Protein AF-A0A355GKX9-F1 (afdb_monomer_lite)

pLDDT: mean 82.56, std 15.31, range [35.06, 95.94]

Foldseek 3Di:
DDDPVCVVLVVLQVDQADDPQDDDDDDPDPDQPPDPRPDPDPVVVVVVVQVDFPQAGDGDVSNVVVVVVVLCCCLPVVLCCCCCPVVVHVVCNVPVNVVSVVVSVVVVVVVCCRRLDQDKDKGKDKDWDADQPQLKIKIKMKMKIWHQAWFFDKFADWDFDQFDDPDTDTDQKAKDFDADCDCDVSHPPDDPPDPPPDQDKDQDVNNRIIGRHTAHRRGMTMMMMMDMDRHHDQKDDPWDADPVQDIDDDIDGRGPDDDDQDWDDTDPDIDGDPDDDD

Radius of gyration: 27.0 Å; chains: 1; bounding box: 68×39×78 Å

Structure (mmCIF, N/CA/C/O backbone):
data_AF-A0A355GKX9-F1
#
_entry.id   AF-A0A355GKX9-F1
#
loop_
_atom_site.group_PDB
_atom_site.id
_atom_site.type_symb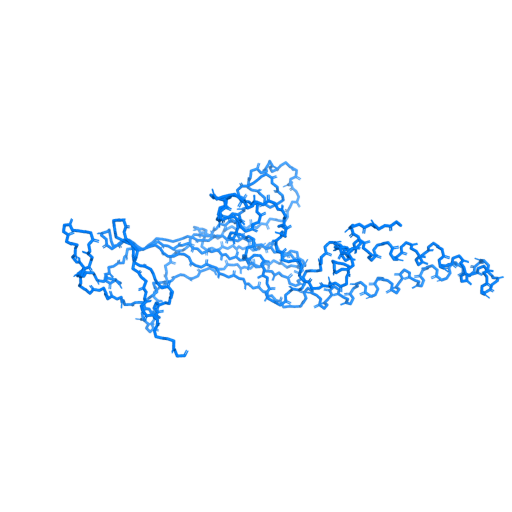ol
_atom_site.label_atom_id
_atom_site.label_alt_id
_atom_site.label_comp_id
_atom_site.label_asym_id
_atom_site.label_entity_id
_atom_site.label_seq_id
_atom_site.pdbx_PDB_ins_code
_atom_site.Cartn_x
_atom_site.Cartn_y
_atom_site.Cartn_z
_atom_site.occupancy
_atom_site.B_iso_or_equiv
_atom_site.auth_seq_id
_atom_site.auth_comp_id
_atom_site.auth_asym_id
_atom_site.auth_atom_id
_atom_site.pdbx_PDB_model_num
ATOM 1 N N . THR A 1 1 ? -10.874 -11.485 -42.774 1.00 49.09 1 THR A N 1
ATOM 2 C CA . THR A 1 1 ? -10.288 -12.097 -41.562 1.00 49.09 1 THR A CA 1
ATOM 3 C C . THR A 1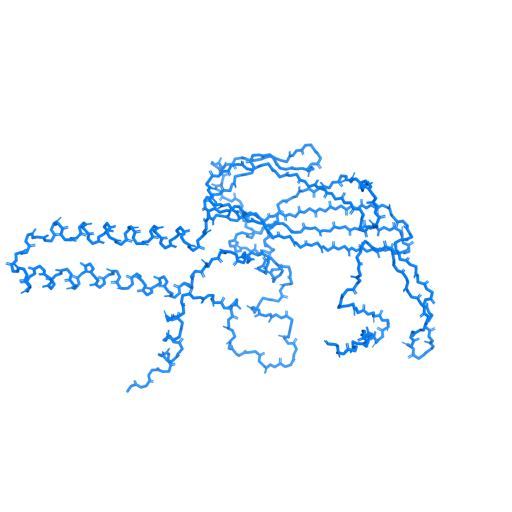 1 ? -10.579 -11.197 -40.373 1.00 49.09 1 THR A C 1
ATOM 5 O O . THR A 1 1 ? -9.811 -10.293 -40.083 1.00 49.09 1 THR A O 1
ATOM 8 N N . ASN A 1 2 ? -11.740 -11.380 -39.733 1.00 53.69 2 ASN A N 1
ATOM 9 C CA . ASN A 1 2 ? -12.121 -10.624 -38.535 1.00 53.69 2 ASN A CA 1
ATOM 10 C C . ASN A 1 2 ? -11.519 -11.327 -37.320 1.00 53.69 2 ASN A C 1
ATOM 12 O O . ASN A 1 2 ? -12.041 -12.339 -36.862 1.00 53.69 2 ASN A O 1
ATOM 16 N N . TRP A 1 3 ? -10.373 -10.842 -36.851 1.00 70.00 3 TRP A N 1
ATOM 17 C CA . TRP A 1 3 ? -9.780 -11.358 -35.627 1.00 70.00 3 TRP A CA 1
ATOM 18 C C . TRP A 1 3 ? -10.444 -10.664 -34.438 1.00 70.00 3 TRP A C 1
ATOM 20 O O . TRP A 1 3 ? -10.133 -9.515 -34.134 1.00 70.00 3 TRP A O 1
ATOM 30 N N . GLU A 1 4 ? -11.361 -11.358 -33.762 1.00 69.62 4 GLU A N 1
ATOM 31 C CA . GLU A 1 4 ? -12.059 -10.861 -32.563 1.00 69.62 4 GLU A CA 1
ATOM 32 C C . GLU A 1 4 ? -11.096 -10.471 -31.424 1.00 69.62 4 GLU A C 1
ATOM 34 O O . GLU A 1 4 ? -11.435 -9.674 -30.552 1.00 69.62 4 GLU A O 1
ATOM 39 N N . GLY A 1 5 ? -9.854 -10.968 -31.449 1.00 62.81 5 GLY A N 1
ATOM 40 C CA . GLY A 1 5 ? -8.799 -10.542 -30.531 1.00 62.81 5 GLY A CA 1
ATOM 41 C C . GLY A 1 5 ? -8.331 -9.097 -30.747 1.00 62.81 5 GLY A C 1
ATOM 42 O O . GLY A 1 5 ? -7.902 -8.452 -29.789 1.00 62.81 5 GLY A O 1
ATOM 43 N N . LEU A 1 6 ? -8.449 -8.551 -31.965 1.00 66.50 6 LEU A N 1
ATOM 44 C CA . LEU A 1 6 ? -7.909 -7.233 -32.323 1.00 66.50 6 LEU A CA 1
ATOM 45 C C . LEU A 1 6 ? -8.653 -6.095 -31.611 1.00 66.50 6 LEU A C 1
ATOM 47 O O . LEU A 1 6 ? -8.030 -5.127 -31.175 1.00 66.50 6 LEU A O 1
ATOM 51 N N . THR A 1 7 ? -9.972 -6.233 -31.445 1.00 68.62 7 THR A N 1
ATOM 52 C CA . THR A 1 7 ? -10.827 -5.242 -30.768 1.00 68.62 7 THR A CA 1
ATOM 53 C C . THR A 1 7 ? -10.525 -5.144 -29.275 1.00 68.62 7 THR A C 1
ATOM 55 O O . THR A 1 7 ? -10.661 -4.072 -28.696 1.00 68.62 7 THR A O 1
ATOM 58 N N . ASN A 1 8 ? -10.048 -6.229 -28.659 1.00 64.81 8 ASN A N 1
ATOM 59 C CA . ASN A 1 8 ? -9.618 -6.249 -27.261 1.00 64.81 8 ASN A CA 1
ATOM 60 C C . ASN A 1 8 ? -8.144 -5.866 -27.084 1.00 64.81 8 ASN A C 1
ATOM 62 O O . ASN A 1 8 ? -7.756 -5.355 -26.033 1.00 64.81 8 ASN A O 1
ATOM 66 N N . LEU A 1 9 ? -7.313 -6.125 -28.092 1.00 67.19 9 LEU A N 1
ATOM 67 C CA . LEU A 1 9 ? -5.878 -5.875 -28.056 1.00 67.19 9 LEU A CA 1
ATOM 68 C C . LEU A 1 9 ? -5.548 -4.401 -28.324 1.00 67.19 9 LEU A C 1
ATOM 70 O O . LEU A 1 9 ? -4.728 -3.838 -27.607 1.00 67.19 9 LEU A O 1
ATOM 74 N N . GLY A 1 10 ? -6.233 -3.748 -29.267 1.00 69.62 10 GLY A N 1
ATOM 75 C CA . GLY A 1 10 ? -6.048 -2.323 -29.574 1.00 69.62 10 GLY A CA 1
ATOM 76 C C . GLY A 1 10 ? -6.164 -1.403 -28.348 1.00 69.62 10 GLY A C 1
ATOM 77 O O . GLY A 1 10 ? -5.226 -0.653 -28.085 1.00 69.62 10 GLY A O 1
ATOM 78 N N . PRO A 1 11 ? -7.235 -1.496 -27.536 1.00 67.19 11 PRO A N 1
ATOM 79 C CA . PRO A 1 11 ? -7.372 -0.720 -26.305 1.00 67.19 11 PRO A CA 1
ATOM 80 C C . PRO A 1 11 ? -6.289 -1.053 -25.277 1.00 67.19 11 PRO A C 1
ATOM 82 O O . PRO A 1 11 ? -5.691 -0.141 -24.720 1.00 67.19 11 PRO A O 1
ATOM 85 N N . LYS A 1 12 ? -5.980 -2.344 -25.071 1.00 65.50 12 LYS A N 1
ATOM 86 C CA . LYS A 1 12 ? -4.947 -2.800 -24.119 1.00 65.50 12 LYS A CA 1
ATOM 87 C C . LYS A 1 12 ? -3.540 -2.327 -24.491 1.00 65.50 12 LYS A C 1
ATOM 89 O O . LYS A 1 12 ? -2.724 -2.107 -23.602 1.00 65.50 12 LYS A O 1
ATOM 94 N N . LEU A 1 13 ? -3.263 -2.187 -25.788 1.00 65.25 13 LEU A N 1
ATOM 95 C CA . LEU A 1 13 ? -2.021 -1.619 -26.303 1.00 65.25 13 LEU A CA 1
ATOM 96 C C . LEU A 1 13 ? -2.025 -0.089 -26.291 1.00 65.25 13 LEU A C 1
ATOM 98 O O . LEU A 1 13 ? -0.977 0.505 -26.092 1.00 65.25 13 LEU A O 1
ATOM 102 N N . ALA A 1 14 ? -3.170 0.558 -26.507 1.00 62.69 14 ALA A N 1
ATOM 103 C CA . ALA A 1 14 ? -3.267 2.015 -26.537 1.00 62.69 14 ALA A CA 1
ATOM 104 C C . ALA A 1 14 ? -3.229 2.639 -25.132 1.00 62.69 14 ALA A C 1
ATOM 106 O O . ALA A 1 14 ? -2.761 3.765 -24.957 1.00 62.69 14 ALA A O 1
ATOM 107 N N . THR A 1 15 ? -3.699 1.925 -24.107 1.00 60.94 15 THR A N 1
ATOM 108 C CA . THR A 1 15 ? -3.678 2.418 -22.730 1.00 60.94 15 THR A CA 1
ATOM 109 C C . THR A 1 15 ? -2.339 2.123 -22.054 1.00 60.94 15 THR A C 1
ATOM 111 O O . THR A 1 15 ? -2.097 1.014 -21.583 1.00 60.94 15 THR A O 1
ATOM 114 N N . ARG A 1 16 ? -1.501 3.158 -21.902 1.00 58.84 16 ARG A N 1
ATOM 115 C CA . ARG A 1 16 ? -0.395 3.165 -20.917 1.00 58.84 16 ARG A CA 1
ATOM 116 C C . ARG A 1 16 ? -0.925 3.063 -19.475 1.00 58.84 16 ARG A C 1
ATOM 118 O O . ARG A 1 16 ? -0.222 2.587 -18.588 1.00 58.84 16 ARG A O 1
ATOM 125 N N . ALA A 1 17 ? -2.163 3.510 -19.248 1.00 52.03 17 ALA A N 1
ATOM 126 C CA . ALA A 1 17 ? -2.808 3.568 -17.941 1.00 52.03 17 ALA A CA 1
ATOM 127 C C . ALA A 1 17 ? -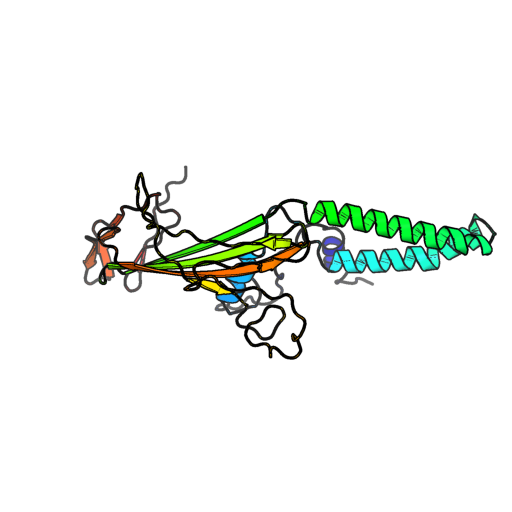3.373 2.212 -17.477 1.00 52.03 17 ALA A C 1
ATOM 129 O O . ALA A 1 17 ? -3.863 1.425 -18.283 1.00 52.03 17 ALA A O 1
ATOM 130 N N . ARG A 1 18 ? -3.282 2.004 -16.151 1.00 50.00 18 ARG A N 1
ATOM 131 C CA . ARG A 1 18 ? -3.715 0.863 -15.318 1.00 50.00 18 ARG A CA 1
ATOM 132 C C . ARG A 1 18 ? -4.526 -0.216 -16.039 1.00 50.00 18 ARG A C 1
ATOM 134 O O . ARG A 1 18 ? -5.665 0.011 -16.438 1.00 50.00 18 ARG A O 1
ATOM 141 N N . GLN A 1 19 ? -4.025 -1.451 -15.987 1.00 47.06 19 GLN A N 1
ATOM 142 C CA . GLN A 1 19 ? -4.955 -2.571 -15.897 1.00 47.06 19 GLN A CA 1
ATOM 143 C C . GLN A 1 19 ? -5.773 -2.394 -14.610 1.00 47.06 19 GLN A C 1
ATOM 145 O O . GLN A 1 19 ? -5.169 -2.311 -13.536 1.00 47.06 19 GLN A O 1
ATOM 150 N N . PRO A 1 20 ? -7.115 -2.347 -14.672 1.00 40.53 20 PRO A N 1
ATOM 151 C CA . PRO A 1 20 ? -7.887 -2.751 -13.513 1.00 40.53 20 PRO A CA 1
ATOM 152 C C . PRO A 1 20 ? -7.422 -4.163 -13.158 1.00 40.53 20 PRO A C 1
ATOM 154 O O . PRO A 1 20 ? -7.227 -4.995 -14.050 1.00 40.53 20 PRO A O 1
ATOM 157 N N . SER A 1 21 ? -7.150 -4.391 -11.876 1.00 41.91 21 SER A N 1
ATOM 158 C CA . SER A 1 21 ? -6.806 -5.693 -11.314 1.00 41.91 21 SER A CA 1
ATOM 159 C C . SER A 1 21 ? -7.725 -6.751 -11.932 1.00 41.91 21 SER A C 1
ATOM 161 O O . SER A 1 21 ? -8.918 -6.727 -11.670 1.00 41.91 21 SER A O 1
ATOM 163 N N . ALA A 1 22 ? -7.179 -7.588 -12.819 1.00 35.06 22 ALA A N 1
ATOM 164 C CA . ALA A 1 22 ? -7.852 -8.683 -13.524 1.00 35.06 22 ALA A CA 1
ATOM 165 C C . ALA A 1 22 ? -9.307 -8.411 -13.995 1.00 35.06 22 ALA A C 1
ATOM 167 O O . ALA A 1 22 ? -10.266 -8.730 -13.301 1.00 35.06 22 ALA A O 1
ATOM 168 N N . SER A 1 23 ? -9.511 -7.935 -15.231 1.00 38.84 23 SER A N 1
ATOM 169 C CA . SER A 1 23 ? -10.803 -8.142 -15.909 1.00 38.84 23 SER A CA 1
ATOM 170 C C . SER A 1 23 ? -10.940 -9.634 -16.257 1.00 38.84 23 SER A C 1
ATOM 172 O O . SER A 1 23 ? -10.081 -10.204 -16.921 1.00 38.84 23 SER A O 1
ATOM 174 N N . SER A 1 24 ? -11.890 -10.363 -15.669 1.00 47.62 24 SER A N 1
ATOM 175 C CA . SER A 1 24 ? -13.329 -10.301 -15.952 1.00 47.62 24 SER A CA 1
ATOM 176 C C . SER A 1 24 ? -13.631 -10.734 -17.383 1.00 47.62 24 SER A C 1
ATOM 178 O O . SER A 1 24 ? -13.688 -9.921 -18.298 1.00 47.62 24 SER A O 1
ATOM 180 N N . GLN A 1 25 ? -13.838 -12.035 -17.551 1.00 39.41 25 GLN A N 1
ATOM 181 C CA . GLN A 1 25 ? -14.813 -12.584 -18.479 1.00 39.41 25 GLN A CA 1
ATOM 182 C C . GLN A 1 25 ? -15.279 -13.914 -17.871 1.00 39.41 25 GLN A C 1
ATOM 184 O O . GLN A 1 25 ? -14.460 -14.759 -17.528 1.00 39.41 25 GLN A O 1
ATOM 189 N N . GLN A 1 26 ? -16.600 -14.069 -17.712 1.00 36.50 26 GLN A N 1
ATOM 190 C CA . GLN A 1 26 ? -17.283 -15.333 -17.391 1.00 36.50 26 GLN A CA 1
ATOM 191 C C . GLN A 1 26 ? -17.347 -15.782 -15.910 1.00 36.50 26 GLN A C 1
ATOM 193 O O . GLN A 1 26 ? -16.956 -16.887 -15.570 1.00 36.50 26 GLN A O 1
ATOM 198 N N . ASN A 1 27 ? -17.927 -14.985 -15.004 1.00 37.44 27 ASN A N 1
ATOM 199 C CA . ASN A 1 27 ? -18.453 -15.527 -13.732 1.00 37.44 27 ASN A CA 1
ATOM 200 C C . ASN A 1 27 ? -19.758 -14.821 -13.320 1.00 37.44 27 ASN A C 1
ATOM 202 O O . ASN A 1 27 ? -19.871 -14.245 -12.242 1.00 37.44 27 ASN A O 1
ATOM 206 N N . ALA A 1 28 ? -20.757 -14.855 -14.202 1.00 36.53 28 ALA A N 1
ATOM 207 C CA . ALA A 1 28 ? -22.130 -14.486 -13.874 1.00 36.53 28 ALA A CA 1
ATOM 208 C C . ALA A 1 28 ? -22.958 -15.755 -13.614 1.00 36.53 28 ALA A C 1
ATOM 210 O O . ALA A 1 28 ? -23.749 -16.156 -14.457 1.00 36.53 28 ALA A O 1
ATOM 211 N N . VAL A 1 29 ? -22.768 -16.390 -12.452 1.00 41.41 29 VAL A N 1
ATOM 212 C CA . VAL A 1 29 ? -23.769 -17.284 -11.842 1.00 41.41 29 VAL A CA 1
ATOM 213 C C . VAL A 1 29 ? -23.776 -17.012 -10.334 1.00 41.41 29 VAL A C 1
ATOM 215 O O . VAL A 1 29 ? -22.729 -16.902 -9.695 1.00 41.41 29 VAL A O 1
ATOM 218 N N . LEU A 1 30 ? -24.976 -16.779 -9.809 1.00 39.22 30 LEU A N 1
ATOM 219 C CA . LEU A 1 30 ? -25.302 -16.263 -8.479 1.00 39.22 30 LEU A CA 1
ATOM 220 C C . LEU A 1 30 ? -24.595 -17.038 -7.347 1.00 39.22 30 LEU A C 1
ATOM 222 O O . LEU A 1 30 ? -24.879 -18.207 -7.126 1.00 39.22 30 LEU A O 1
ATOM 226 N N . GLY A 1 31 ? -23.674 -16.371 -6.636 1.00 40.03 31 GLY A N 1
ATOM 227 C CA . GLY A 1 31 ? -22.959 -16.912 -5.464 1.00 40.03 31 GLY A CA 1
ATOM 228 C C . GLY A 1 31 ? -21.496 -16.462 -5.335 1.00 40.03 31 GLY A C 1
ATOM 229 O O . GLY A 1 31 ? -20.927 -16.488 -4.251 1.00 40.03 31 GLY A O 1
ATOM 230 N N . LYS A 1 32 ? -20.887 -15.973 -6.422 1.00 40.12 32 LYS A N 1
ATOM 231 C CA . LYS A 1 32 ? -19.439 -15.699 -6.529 1.00 40.12 32 LYS A CA 1
ATOM 232 C C . LYS A 1 32 ? -19.091 -14.197 -6.526 1.00 40.12 32 LYS A C 1
ATOM 234 O O . LYS A 1 32 ? -18.276 -13.747 -7.321 1.00 40.12 32 LYS A O 1
ATOM 239 N N . ARG A 1 33 ? -19.761 -13.390 -5.689 1.00 41.22 33 ARG A N 1
ATOM 240 C CA . ARG A 1 33 ? -19.688 -11.906 -5.722 1.00 41.22 33 ARG A CA 1
ATOM 241 C C . ARG A 1 33 ? -18.701 -11.245 -4.744 1.00 41.22 33 ARG A C 1
ATOM 243 O O . ARG A 1 33 ? -18.641 -10.023 -4.723 1.00 41.22 33 ARG A O 1
ATOM 250 N N . ILE A 1 34 ? -17.915 -12.000 -3.972 1.00 49.12 34 ILE A N 1
ATOM 251 C CA . ILE A 1 34 ? -16.935 -11.415 -3.023 1.00 49.12 34 ILE A CA 1
ATOM 252 C C . ILE A 1 34 ? -15.519 -11.332 -3.629 1.00 49.12 34 ILE A C 1
ATOM 254 O O . ILE A 1 34 ? -14.631 -10.705 -3.066 1.00 49.12 34 ILE A O 1
ATOM 258 N N . SER A 1 35 ? -15.294 -11.924 -4.806 1.00 42.72 35 SER A N 1
ATOM 259 C CA . SER A 1 35 ? -13.990 -11.901 -5.470 1.00 42.72 35 SER A CA 1
ATOM 260 C C . SER A 1 35 ? -14.004 -10.965 -6.673 1.00 42.72 35 SER A C 1
ATOM 262 O O . SER A 1 35 ? -14.604 -11.280 -7.701 1.00 42.72 35 SER A O 1
ATOM 264 N N . GLN A 1 36 ? -13.334 -9.816 -6.560 1.00 44.09 36 GLN A N 1
ATOM 265 C CA . GLN A 1 36 ? -13.147 -8.898 -7.692 1.00 44.09 36 GLN A CA 1
ATOM 266 C C . GLN A 1 36 ? -12.028 -9.354 -8.644 1.00 44.09 36 GLN A C 1
ATOM 268 O O . GLN A 1 36 ? -11.979 -8.902 -9.782 1.00 44.09 36 GLN A O 1
ATOM 273 N N . THR A 1 37 ? -11.151 -10.265 -8.206 1.00 54.38 37 THR A N 1
ATOM 274 C CA . THR A 1 37 ? -9.924 -10.656 -8.927 1.00 54.38 37 THR A CA 1
ATOM 275 C C . THR A 1 37 ? -9.876 -12.131 -9.346 1.00 54.38 37 THR A C 1
ATOM 277 O O . THR A 1 37 ? -8.877 -12.571 -9.909 1.00 54.38 37 THR A O 1
ATOM 280 N N . GLY A 1 38 ? -10.921 -12.919 -9.064 1.00 55.16 38 GLY A N 1
ATOM 281 C CA . GLY A 1 38 ? -10.908 -14.383 -9.208 1.00 55.16 38 GLY A CA 1
ATOM 282 C C . GLY A 1 38 ? -10.235 -15.120 -8.040 1.00 55.16 38 GLY A C 1
ATOM 283 O O . GLY A 1 38 ? -10.266 -16.347 -8.001 1.00 55.16 38 GLY A O 1
ATOM 284 N N . ILE A 1 39 ? -9.680 -14.378 -7.076 1.00 61.03 39 ILE A N 1
ATOM 285 C CA . ILE A 1 39 ? -9.101 -14.876 -5.825 1.00 61.03 39 ILE A CA 1
ATOM 286 C C . ILE A 1 39 ? -10.195 -14.917 -4.754 1.00 61.03 39 ILE A C 1
ATOM 288 O O . ILE A 1 39 ? -10.773 -13.878 -4.430 1.00 61.03 39 ILE A O 1
ATOM 292 N N . SER A 1 40 ? -10.519 -16.097 -4.223 1.00 66.06 40 SER A N 1
ATOM 293 C CA . SER A 1 40 ? -11.537 -16.241 -3.169 1.00 66.06 40 SER A CA 1
ATOM 294 C C . SER A 1 40 ? -11.064 -15.739 -1.806 1.00 66.06 40 SER A C 1
ATOM 296 O O . SER A 1 40 ? -11.899 -15.375 -0.985 1.00 66.06 40 SER A O 1
ATOM 298 N N . GLU A 1 41 ? -9.749 -15.696 -1.584 1.00 76.94 41 GLU A N 1
ATOM 299 C CA . GLU A 1 41 ? -9.153 -15.311 -0.306 1.00 76.94 41 GLU A CA 1
ATOM 300 C C . GLU A 1 41 ? -9.195 -13.791 -0.093 1.00 76.94 41 GLU A C 1
ATOM 302 O O . GLU A 1 41 ? -8.737 -13.009 -0.936 1.00 76.94 41 GLU A O 1
ATOM 307 N N . LEU A 1 42 ? -9.767 -13.357 1.032 1.00 81.81 42 LEU A N 1
ATOM 308 C CA . LEU A 1 42 ? -9.973 -11.937 1.335 1.00 81.81 42 LEU A CA 1
ATOM 309 C C . LEU A 1 42 ? -8.647 -11.238 1.636 1.00 81.81 42 LEU A C 1
ATOM 311 O O . LEU A 1 42 ? -8.430 -10.113 1.186 1.00 81.81 42 LEU A O 1
ATOM 315 N N . GLU A 1 43 ? -7.749 -11.907 2.359 1.00 81.75 43 GLU A N 1
ATOM 316 C CA . GLU A 1 43 ? -6.446 -11.350 2.721 1.00 81.75 43 GLU A CA 1
ATOM 317 C C . GLU A 1 43 ? -5.624 -11.007 1.477 1.00 81.75 43 GLU A C 1
ATOM 319 O O . GLU A 1 43 ? -5.074 -9.911 1.376 1.00 81.75 43 GLU A O 1
ATOM 324 N N . THR A 1 44 ? -5.631 -11.884 0.473 1.00 81.25 44 THR A N 1
ATOM 325 C CA . THR A 1 44 ? -4.959 -11.637 -0.805 1.00 81.25 44 THR A CA 1
ATOM 326 C C . THR A 1 44 ? -5.565 -10.437 -1.542 1.00 81.25 44 THR A C 1
ATOM 328 O O . THR A 1 44 ? -4.833 -9.596 -2.071 1.00 81.25 44 THR A O 1
ATOM 331 N N . GLN A 1 45 ? -6.895 -10.287 -1.542 1.00 82.19 45 GLN A N 1
ATOM 332 C CA . GLN A 1 45 ? -7.555 -9.114 -2.136 1.00 82.19 45 GLN A CA 1
ATOM 333 C C . GLN A 1 45 ? -7.174 -7.810 -1.413 1.00 82.19 45 GLN A C 1
ATOM 335 O O . GLN A 1 45 ? -6.857 -6.808 -2.061 1.00 82.19 45 GLN A O 1
ATOM 340 N N . VAL A 1 46 ? -7.143 -7.835 -0.079 1.00 83.94 46 VAL A N 1
ATOM 341 C CA . VAL A 1 46 ? -6.723 -6.710 0.768 1.00 83.94 46 VAL A CA 1
ATOM 342 C C . VAL A 1 46 ? -5.239 -6.388 0.574 1.00 83.94 46 VAL A C 1
ATOM 344 O O . VAL A 1 46 ? -4.856 -5.222 0.527 1.00 83.94 46 VAL A O 1
ATOM 347 N N . PHE A 1 47 ? -4.381 -7.389 0.412 1.00 83.75 47 PHE A N 1
ATOM 348 C CA . PHE A 1 47 ? -2.962 -7.189 0.137 1.00 83.75 47 PHE A CA 1
ATOM 349 C C . PHE A 1 47 ? -2.742 -6.482 -1.208 1.00 83.75 47 PHE A C 1
ATOM 351 O O . PHE A 1 47 ? -1.970 -5.524 -1.299 1.00 83.75 47 PHE A O 1
ATOM 358 N N . HIS A 1 48 ? -3.452 -6.911 -2.257 1.00 81.06 48 HIS A N 1
ATOM 359 C CA . HIS A 1 48 ? -3.353 -6.300 -3.582 1.00 81.06 48 HIS A CA 1
ATOM 360 C C . HIS A 1 48 ? -3.864 -4.860 -3.617 1.00 81.06 48 HIS A C 1
ATOM 362 O O . HIS A 1 48 ? -3.242 -4.022 -4.272 1.00 81.06 48 HIS A O 1
ATOM 368 N N . SER A 1 49 ? -4.962 -4.554 -2.919 1.00 84.00 49 SER A N 1
ATOM 369 C CA . SER A 1 49 ? -5.493 -3.187 -2.878 1.00 84.00 49 SER A CA 1
ATOM 370 C C . SER A 1 49 ? -4.503 -2.221 -2.224 1.00 84.00 49 SER A C 1
ATOM 372 O O . SER A 1 49 ? -4.310 -1.107 -2.711 1.00 84.00 49 SER A O 1
ATOM 374 N N . GLN A 1 50 ? -3.793 -2.677 -1.193 1.00 84.69 50 GLN A N 1
ATOM 375 C CA . GLN A 1 50 ? -2.780 -1.881 -0.511 1.00 84.69 50 GLN A CA 1
ATOM 376 C C . GLN A 1 50 ? -1.483 -1.721 -1.315 1.00 84.69 50 GLN A C 1
ATOM 378 O O . GLN A 1 50 ? -0.724 -0.793 -1.071 1.00 84.69 50 GLN A O 1
ATOM 383 N N . GLN A 1 51 ? -1.171 -2.602 -2.267 1.00 82.31 51 GLN A N 1
ATOM 384 C CA . GLN A 1 51 ? 0.023 -2.462 -3.123 1.00 82.31 51 GLN A CA 1
ATOM 385 C C . GLN A 1 51 ? -0.142 -1.380 -4.207 1.00 82.31 51 GLN A C 1
ATOM 387 O O . GLN A 1 51 ? 0.768 -1.145 -5.009 1.00 82.31 51 GLN A O 1
ATOM 392 N N . ASN A 1 52 ? -1.301 -0.719 -4.255 1.00 84.81 52 ASN A N 1
ATOM 393 C CA . ASN A 1 52 ? -1.580 0.357 -5.188 1.00 84.81 52 ASN A CA 1
ATOM 394 C C . ASN A 1 52 ? -1.205 1.718 -4.587 1.00 84.81 52 ASN A C 1
ATOM 396 O O . ASN A 1 52 ? -1.885 2.239 -3.707 1.00 84.81 52 ASN A O 1
ATOM 400 N N . PHE A 1 53 ? -0.149 2.328 -5.115 1.00 87.12 53 PHE A N 1
ATOM 401 C CA . PHE A 1 53 ? 0.292 3.659 -4.711 1.00 87.12 53 PHE A CA 1
ATOM 402 C C . PHE A 1 53 ? -0.244 4.692 -5.714 1.00 87.12 53 PHE A C 1
ATOM 404 O O . PHE A 1 53 ? 0.086 4.598 -6.899 1.00 87.12 53 PHE A O 1
ATOM 411 N N . PRO A 1 54 ? -1.047 5.689 -5.293 1.00 80.00 54 PRO A N 1
ATOM 412 C CA . PRO A 1 54 ? -1.675 6.641 -6.215 1.00 80.00 54 PRO A CA 1
ATOM 413 C C . PRO A 1 54 ? -0.697 7.405 -7.119 1.00 80.00 54 PRO A C 1
ATOM 415 O O . PRO A 1 54 ? -1.043 7.706 -8.257 1.00 80.00 54 PRO A O 1
ATOM 418 N N . GLY A 1 55 ? 0.516 7.683 -6.632 1.00 79.12 55 GLY A N 1
ATOM 419 C CA . GLY A 1 55 ? 1.561 8.399 -7.372 1.00 79.12 55 GLY A CA 1
ATOM 420 C C . GLY A 1 55 ? 2.418 7.535 -8.300 1.00 79.12 55 GLY A C 1
ATOM 421 O O . GLY A 1 55 ? 3.283 8.077 -8.978 1.00 79.12 55 GLY A O 1
ATOM 422 N N . ILE A 1 56 ? 2.203 6.215 -8.335 1.00 85.31 56 ILE A N 1
ATOM 423 C CA . ILE A 1 56 ? 3.036 5.276 -9.093 1.00 85.31 56 ILE A CA 1
ATOM 424 C C . ILE A 1 56 ? 2.217 4.691 -10.232 1.00 85.31 56 ILE A C 1
ATOM 426 O O . ILE A 1 56 ? 1.190 4.036 -10.024 1.00 85.31 56 ILE A O 1
ATOM 430 N N . GLN A 1 57 ? 2.701 4.888 -11.450 1.00 83.25 57 GLN A N 1
ATOM 431 C CA . GLN A 1 57 ? 2.088 4.336 -12.644 1.00 83.25 57 GLN A CA 1
ATOM 432 C C . GLN A 1 57 ? 2.790 3.033 -12.995 1.00 83.25 57 GLN A C 1
ATOM 434 O O . GLN A 1 57 ? 3.965 3.006 -13.337 1.00 83.25 57 GLN A O 1
ATOM 439 N N . ARG A 1 58 ? 2.064 1.920 -12.901 1.00 79.31 58 ARG A N 1
ATOM 440 C CA . ARG A 1 58 ? 2.568 0.625 -13.356 1.00 79.31 58 ARG A CA 1
ATOM 441 C C . ARG A 1 58 ? 2.019 0.379 -14.759 1.00 79.31 58 ARG A C 1
ATOM 443 O O . ARG A 1 58 ? 0.806 0.169 -14.874 1.00 79.31 58 ARG A O 1
ATOM 450 N N . PRO A 1 59 ? 2.851 0.446 -15.814 1.00 77.38 59 PRO A N 1
ATOM 451 C CA . PRO A 1 59 ? 2.383 0.156 -17.159 1.00 77.38 59 PRO A CA 1
ATOM 452 C C . PRO A 1 59 ? 1.874 -1.285 -17.227 1.00 77.38 59 PRO A C 1
ATOM 454 O O . PRO A 1 59 ? 2.369 -2.174 -16.528 1.00 77.38 59 PRO A O 1
ATOM 457 N N . SER A 1 60 ? 0.872 -1.526 -18.073 1.00 79.25 60 SER A N 1
ATOM 458 C CA . SER A 1 60 ? 0.405 -2.891 -18.315 1.00 79.25 60 SER A CA 1
ATOM 459 C C . SER A 1 60 ? 1.537 -3.747 -18.892 1.00 79.25 60 SER A C 1
ATOM 461 O O . SER A 1 60 ? 2.341 -3.277 -19.696 1.00 79.25 60 SER A O 1
ATOM 463 N N . HIS A 1 61 ? 1.568 -5.035 -18.551 1.00 80.19 61 HIS A N 1
ATOM 464 C CA . HIS A 1 61 ? 2.513 -5.971 -19.165 1.00 80.19 61 HIS A CA 1
ATOM 465 C C . HIS A 1 61 ? 2.359 -6.039 -20.695 1.00 80.19 61 HIS A C 1
ATOM 467 O O . HIS A 1 61 ? 3.348 -6.230 -21.397 1.00 80.19 61 HIS A O 1
ATOM 473 N N . TRP A 1 62 ? 1.153 -5.811 -21.230 1.00 82.75 62 TRP A N 1
ATOM 474 C CA . TRP A 1 62 ? 0.912 -5.739 -22.676 1.00 82.75 62 TRP A CA 1
ATOM 475 C C . TRP A 1 62 ? 1.647 -4.579 -23.342 1.00 82.75 62 TRP A C 1
ATOM 477 O O . TRP A 1 62 ? 2.213 -4.753 -24.420 1.00 82.75 62 TRP A O 1
ATOM 487 N N . TRP A 1 63 ? 1.691 -3.423 -22.677 1.00 83.56 63 TRP A N 1
ATOM 488 C CA . TRP A 1 63 ? 2.456 -2.269 -23.142 1.00 83.56 63 TRP A CA 1
ATOM 489 C C . TRP A 1 63 ? 3.943 -2.611 -23.262 1.00 83.56 63 TRP A C 1
ATOM 491 O O . TRP A 1 63 ? 4.570 -2.341 -24.283 1.00 83.56 63 TRP A O 1
ATOM 501 N N . VAL A 1 64 ? 4.493 -3.293 -22.252 1.00 86.56 64 VAL A N 1
ATOM 502 C CA . VAL A 1 64 ? 5.891 -3.748 -22.261 1.00 86.56 64 VAL A CA 1
ATOM 503 C C . VAL A 1 64 ? 6.147 -4.735 -23.404 1.00 86.56 64 VAL A C 1
ATOM 505 O O . VAL A 1 64 ? 7.130 -4.586 -24.125 1.00 86.56 64 VAL A O 1
ATOM 508 N N . MET A 1 65 ? 5.255 -5.707 -23.625 1.00 88.56 65 MET A N 1
ATOM 509 C CA . MET A 1 65 ? 5.385 -6.664 -24.734 1.00 88.56 65 MET A CA 1
ATOM 510 C C . MET A 1 65 ? 5.363 -5.979 -26.105 1.00 88.56 65 MET A C 1
ATOM 512 O O . MET A 1 65 ? 6.176 -6.308 -26.969 1.00 88.56 65 MET A O 1
ATOM 516 N N . ALA A 1 66 ? 4.481 -4.997 -26.302 1.00 90.06 66 ALA A N 1
ATOM 517 C CA . ALA A 1 66 ? 4.452 -4.222 -27.538 1.00 90.06 66 ALA A CA 1
ATOM 518 C C . ALA A 1 66 ? 5.732 -3.407 -27.743 1.00 90.06 66 ALA A C 1
ATOM 520 O O . ALA A 1 66 ? 6.256 -3.386 -28.854 1.00 90.06 66 ALA A O 1
ATOM 521 N N . LEU A 1 67 ? 6.279 -2.796 -26.687 1.00 90.12 67 LEU A N 1
ATOM 522 C CA . LEU A 1 67 ? 7.560 -2.091 -26.767 1.00 90.12 67 LEU A CA 1
ATOM 523 C C . LEU A 1 67 ? 8.715 -3.024 -27.144 1.00 90.12 67 LEU A C 1
ATOM 525 O O . LEU A 1 67 ? 9.542 -2.638 -27.965 1.00 90.12 67 LEU A O 1
ATOM 529 N N . ILE A 1 68 ? 8.759 -4.250 -26.611 1.00 91.94 68 ILE A N 1
ATOM 530 C CA . ILE A 1 68 ? 9.761 -5.253 -27.009 1.00 91.94 68 ILE A CA 1
ATOM 531 C C . ILE A 1 68 ? 9.627 -5.583 -28.498 1.00 91.94 68 ILE A C 1
ATOM 533 O O . ILE A 1 68 ? 10.626 -5.619 -29.213 1.00 91.94 68 ILE A O 1
ATOM 537 N N . LEU A 1 69 ? 8.402 -5.783 -28.987 1.00 94.19 69 LEU A N 1
ATOM 538 C CA . LEU A 1 69 ? 8.159 -6.072 -30.399 1.00 94.19 69 LEU A CA 1
ATOM 539 C C . LEU A 1 69 ? 8.577 -4.901 -31.300 1.00 94.19 69 LEU A C 1
ATOM 541 O O . LEU A 1 69 ? 9.265 -5.113 -32.296 1.00 94.19 69 LEU A O 1
ATOM 545 N N . ILE A 1 70 ? 8.227 -3.665 -30.930 1.00 92.81 70 ILE A N 1
ATOM 546 C CA . ILE A 1 70 ? 8.661 -2.450 -31.636 1.00 92.81 70 ILE A CA 1
ATOM 547 C C . ILE A 1 70 ? 10.189 -2.354 -31.636 1.00 92.81 70 ILE A C 1
ATOM 549 O O . ILE A 1 70 ? 10.785 -2.106 -32.679 1.00 92.81 70 ILE A O 1
ATOM 553 N N . TYR A 1 71 ? 10.831 -2.598 -30.495 1.00 92.12 71 TYR A N 1
ATOM 554 C CA . TYR A 1 71 ? 12.285 -2.564 -30.366 1.00 92.12 71 TYR A CA 1
ATOM 555 C C . TYR A 1 71 ? 12.974 -3.580 -31.291 1.00 92.12 71 TYR A C 1
ATOM 557 O O . TYR A 1 71 ? 13.931 -3.228 -31.980 1.00 92.12 71 TYR A O 1
ATOM 565 N N . LEU A 1 72 ? 12.447 -4.806 -31.394 1.00 93.25 72 LEU A N 1
ATOM 566 C CA . LEU A 1 72 ? 12.949 -5.819 -32.331 1.00 93.25 72 LEU A CA 1
ATOM 567 C C . LEU A 1 72 ? 12.784 -5.395 -33.799 1.00 93.25 72 LEU A C 1
ATOM 569 O O . LEU A 1 72 ? 13.687 -5.615 -34.607 1.00 93.25 72 LEU A O 1
ATOM 573 N N . LEU A 1 73 ? 11.663 -4.756 -34.148 1.00 94.44 73 LEU A N 1
ATOM 574 C CA . LEU A 1 73 ? 11.434 -4.230 -35.498 1.00 94.44 73 LEU A CA 1
ATOM 575 C C . LEU A 1 73 ? 12.379 -3.070 -35.847 1.00 94.44 73 LEU A C 1
ATOM 577 O O . LEU A 1 73 ? 12.831 -2.965 -36.989 1.00 94.44 73 LEU A O 1
ATOM 581 N N . VAL A 1 74 ? 12.685 -2.212 -34.872 1.00 91.25 74 VAL A N 1
ATOM 582 C CA . VAL A 1 74 ? 13.611 -1.085 -35.038 1.00 91.25 74 VAL A CA 1
ATOM 583 C C . VAL A 1 74 ? 15.037 -1.589 -35.262 1.00 91.25 74 VAL A C 1
ATOM 585 O O . VAL A 1 74 ? 15.718 -1.152 -36.185 1.00 91.25 74 VAL A O 1
ATOM 588 N N . ILE A 1 75 ? 15.482 -2.547 -34.456 1.00 88.75 75 ILE A N 1
ATOM 589 C CA . ILE A 1 75 ? 16.860 -3.033 -34.517 1.00 88.75 75 ILE A CA 1
ATOM 590 C C . ILE A 1 75 ? 17.125 -3.957 -35.708 1.00 88.75 75 ILE A C 1
ATOM 592 O O . ILE A 1 75 ? 18.231 -3.954 -36.237 1.00 88.75 75 ILE A O 1
ATOM 596 N N . GLY A 1 76 ? 16.149 -4.766 -36.124 1.00 87.44 76 GLY A N 1
ATOM 597 C CA . GLY A 1 76 ? 16.335 -5.690 -37.242 1.00 87.44 76 GLY A CA 1
ATOM 598 C C . GLY A 1 76 ? 15.940 -5.061 -38.585 1.00 87.44 76 GLY A C 1
ATOM 599 O O . GLY A 1 76 ? 16.791 -4.521 -39.292 1.00 87.44 76 GLY A O 1
ATOM 600 N N . PRO A 1 77 ? 14.653 -5.137 -38.971 1.00 91.38 77 PRO A N 1
ATOM 601 C CA . PRO A 1 77 ? 14.171 -4.660 -40.268 1.00 91.38 77 PRO A CA 1
ATOM 602 C C . PRO A 1 77 ? 14.472 -3.189 -40.568 1.00 91.38 77 PRO A C 1
ATOM 604 O O . PRO A 1 77 ? 14.853 -2.859 -41.694 1.00 91.38 77 PRO A O 1
ATOM 607 N N . LEU A 1 78 ? 14.276 -2.299 -39.591 1.00 88.75 78 LEU A N 1
ATOM 608 C CA . LEU A 1 78 ? 14.398 -0.861 -39.816 1.00 88.75 78 LEU A CA 1
ATOM 609 C C . LEU A 1 78 ? 15.862 -0.424 -39.944 1.00 88.75 78 LEU A C 1
ATOM 611 O O . LEU A 1 78 ? 16.165 0.328 -40.870 1.00 88.75 78 LEU A O 1
ATOM 615 N N . ASP A 1 79 ? 16.769 -0.926 -39.094 1.00 88.75 79 ASP A N 1
ATOM 616 C CA . ASP A 1 79 ? 18.212 -0.687 -39.257 1.00 88.75 79 ASP A CA 1
ATOM 617 C C . ASP A 1 79 ? 18.703 -1.206 -40.612 1.00 88.75 79 ASP A C 1
ATOM 619 O O . ASP A 1 79 ? 19.324 -0.463 -41.375 1.00 88.75 79 ASP A O 1
ATOM 623 N N . TYR A 1 80 ? 18.331 -2.441 -40.975 1.00 88.12 80 TYR A N 1
ATOM 624 C CA . TYR A 1 80 ? 18.691 -3.015 -42.269 1.00 88.12 80 TYR A CA 1
ATOM 625 C C . TYR A 1 80 ? 18.248 -2.111 -43.423 1.00 88.12 80 TYR A C 1
ATOM 627 O O . TYR A 1 80 ? 19.052 -1.774 -44.295 1.00 88.12 80 TYR A O 1
ATOM 635 N N . PHE A 1 81 ? 16.985 -1.678 -43.416 1.00 89.88 81 PHE A N 1
ATOM 636 C CA . PHE A 1 81 ? 16.434 -0.805 -44.447 1.00 89.88 81 PHE A CA 1
ATOM 637 C C . PHE A 1 81 ? 17.146 0.552 -44.501 1.00 89.88 81 PHE A C 1
ATOM 639 O O . PHE A 1 81 ? 17.490 1.026 -45.588 1.00 89.88 81 PHE A O 1
ATOM 646 N N . LEU A 1 82 ? 17.398 1.168 -43.344 1.00 87.75 82 LEU A N 1
ATOM 647 C CA . LEU A 1 82 ? 18.087 2.450 -43.234 1.00 87.75 82 LEU A CA 1
ATOM 648 C C . LEU A 1 82 ? 19.490 2.365 -43.835 1.00 87.75 82 LEU A C 1
ATOM 650 O O . LEU A 1 82 ? 19.867 3.183 -44.674 1.00 87.75 82 LEU A O 1
ATOM 654 N N . VAL A 1 83 ? 20.252 1.346 -43.456 1.00 89.25 83 VAL A N 1
ATOM 655 C CA . VAL A 1 83 ? 21.657 1.243 -43.834 1.00 89.25 83 VAL A CA 1
ATOM 656 C C . VAL A 1 83 ? 21.822 0.739 -45.274 1.00 89.25 83 VAL A C 1
ATOM 658 O O . VAL A 1 83 ? 22.638 1.283 -46.026 1.00 89.25 83 VAL A O 1
ATOM 661 N N . HIS A 1 84 ? 21.029 -0.248 -45.704 1.00 86.50 84 HIS A N 1
ATOM 662 C CA . HIS A 1 84 ? 21.153 -0.840 -47.041 1.00 86.50 84 HIS A CA 1
ATOM 663 C C . HIS A 1 84 ? 20.442 -0.036 -48.127 1.00 86.50 84 HIS A C 1
ATOM 665 O O . HIS A 1 84 ? 20.982 0.112 -49.222 1.00 86.50 84 HIS A O 1
ATOM 671 N N . LYS A 1 85 ? 19.235 0.478 -47.862 1.00 85.25 85 LYS A N 1
ATOM 672 C CA . LYS A 1 85 ? 18.400 1.083 -48.909 1.00 85.25 85 LYS A CA 1
ATOM 673 C C . LYS A 1 85 ? 18.477 2.605 -48.939 1.00 85.25 85 LYS A C 1
ATOM 675 O O . LYS A 1 85 ? 18.496 3.170 -50.030 1.00 85.25 85 LYS A O 1
ATOM 680 N N . ILE A 1 86 ? 18.548 3.259 -47.777 1.00 86.75 86 ILE A N 1
ATOM 681 C CA . ILE A 1 86 ? 18.631 4.727 -47.696 1.00 86.75 86 ILE A CA 1
ATOM 682 C C . ILE A 1 86 ? 20.092 5.182 -47.776 1.00 86.75 86 ILE A C 1
ATOM 684 O O . ILE A 1 86 ? 20.463 5.908 -48.695 1.00 86.75 86 ILE A O 1
ATOM 688 N N . LEU A 1 87 ? 20.934 4.728 -46.845 1.00 86.12 87 LEU A N 1
ATOM 689 C CA . LEU A 1 87 ? 22.331 5.163 -46.736 1.00 86.12 87 LEU A CA 1
ATOM 690 C C . LEU A 1 87 ? 23.273 4.434 -47.707 1.00 86.12 87 LEU A C 1
ATOM 692 O O . LEU A 1 87 ? 24.378 4.916 -47.952 1.00 86.12 87 LEU A O 1
ATOM 696 N N . LYS A 1 88 ? 22.843 3.288 -48.262 1.00 86.12 88 LYS A N 1
ATOM 697 C CA . LYS A 1 88 ? 23.593 2.433 -49.207 1.00 86.12 88 LYS A CA 1
ATOM 698 C C . LYS A 1 88 ? 25.010 2.071 -48.737 1.00 86.12 88 LYS A C 1
ATOM 700 O O . LYS A 1 88 ? 25.902 1.825 -49.547 1.00 86.12 88 LYS A O 1
ATOM 705 N N . LYS A 1 89 ? 25.235 2.055 -47.423 1.00 88.75 89 LYS A N 1
ATOM 706 C CA . LYS A 1 89 ? 26.545 1.859 -46.789 1.00 88.75 89 LYS A CA 1
ATOM 707 C C . LYS A 1 89 ? 26.405 0.870 -45.628 1.00 88.75 89 LYS A C 1
ATOM 709 O O . LYS A 1 89 ? 26.323 1.313 -44.487 1.00 88.75 89 LYS A O 1
ATOM 714 N N . PRO A 1 90 ? 26.410 -0.452 -45.888 1.00 85.06 90 PRO A N 1
ATOM 715 C CA . PRO A 1 90 ? 26.148 -1.503 -44.888 1.00 85.06 90 PRO A CA 1
ATOM 716 C C . PRO A 1 90 ? 27.037 -1.434 -43.636 1.00 85.06 90 PRO A C 1
ATOM 718 O O . PRO A 1 90 ? 26.619 -1.823 -42.554 1.00 85.06 90 PRO A O 1
ATOM 721 N N . HIS A 1 91 ? 28.249 -0.886 -43.744 1.00 90.12 91 HIS A N 1
ATOM 722 C CA . HIS A 1 91 ? 29.162 -0.727 -42.609 1.00 90.12 91 HIS A CA 1
ATOM 723 C C . HIS A 1 91 ? 28.701 0.317 -41.575 1.00 90.12 91 HIS A C 1
ATOM 725 O O . HIS A 1 91 ? 29.201 0.311 -40.454 1.00 90.12 91 HIS A O 1
ATOM 731 N N . ILE A 1 92 ? 27.754 1.202 -41.910 1.00 92.00 92 ILE A N 1
ATOM 732 C CA . ILE A 1 92 ? 27.241 2.209 -40.968 1.00 92.00 92 ILE A CA 1
ATOM 733 C C . ILE A 1 92 ? 26.413 1.566 -39.838 1.00 92.00 92 ILE A C 1
ATOM 735 O O . ILE A 1 92 ? 26.292 2.174 -38.774 1.00 92.00 92 ILE A O 1
ATOM 739 N N . THR A 1 93 ? 25.949 0.316 -39.996 1.00 89.06 93 THR A N 1
ATOM 740 C CA . THR A 1 93 ? 25.260 -0.444 -38.933 1.00 89.06 93 THR A CA 1
ATOM 741 C C . THR A 1 93 ? 26.048 -0.479 -37.622 1.00 89.06 93 THR A C 1
ATOM 743 O O . THR A 1 93 ? 25.458 -0.385 -36.549 1.00 89.06 93 THR A O 1
ATOM 746 N N . TRP A 1 94 ? 27.385 -0.505 -37.679 1.00 91.00 94 TRP A N 1
ATOM 747 C CA . TRP A 1 94 ? 28.238 -0.450 -36.484 1.00 91.00 94 TRP A CA 1
ATOM 748 C C . TRP A 1 94 ? 28.050 0.818 -35.640 1.00 91.00 94 TRP A C 1
ATOM 750 O O . TRP A 1 94 ? 28.387 0.808 -34.461 1.00 91.00 94 TRP A O 1
ATOM 760 N N . PHE A 1 95 ? 27.507 1.895 -36.214 1.00 91.94 95 PHE A N 1
ATOM 761 C CA . PHE A 1 95 ? 27.174 3.127 -35.504 1.00 91.94 95 PHE A CA 1
ATOM 762 C C . PHE A 1 95 ? 25.669 3.272 -35.246 1.00 91.94 95 PHE A C 1
ATOM 764 O O . PHE A 1 95 ? 25.272 3.647 -34.142 1.00 91.94 95 PHE A O 1
ATOM 771 N N . THR A 1 96 ? 24.818 2.959 -36.230 1.00 89.88 96 THR A N 1
ATOM 772 C CA . THR A 1 96 ? 23.359 3.122 -36.090 1.00 89.88 96 THR A CA 1
ATOM 773 C C . THR A 1 96 ? 22.773 2.168 -35.063 1.00 89.88 96 THR A C 1
ATOM 775 O O . THR A 1 96 ? 21.927 2.589 -34.274 1.00 89.88 96 THR A O 1
ATOM 778 N N . PHE A 1 97 ? 23.265 0.929 -34.994 1.00 90.06 97 PHE A N 1
ATOM 779 C CA . PHE A 1 97 ? 22.803 -0.040 -34.007 1.00 90.06 97 PHE A CA 1
ATOM 780 C C . PHE A 1 97 ? 23.103 0.418 -32.566 1.00 90.06 97 PHE A C 1
ATOM 782 O O . PHE A 1 97 ? 22.145 0.572 -31.803 1.00 90.06 97 PHE A O 1
ATOM 789 N N . PRO A 1 98 ? 24.358 0.738 -32.166 1.00 93.25 98 PRO A N 1
ATOM 790 C CA . PRO A 1 98 ? 24.614 1.272 -30.827 1.00 93.25 98 PRO A CA 1
ATOM 791 C C . PRO A 1 98 ? 23.854 2.568 -30.535 1.00 93.25 98 PRO A C 1
ATOM 793 O O . PRO A 1 98 ? 23.346 2.732 -29.428 1.00 93.25 98 PRO A O 1
ATOM 796 N N . ALA A 1 99 ? 23.723 3.470 -31.515 1.00 93.62 99 ALA A N 1
ATOM 797 C CA . ALA A 1 99 ? 22.963 4.706 -31.341 1.00 93.62 99 ALA A CA 1
ATOM 798 C C . ALA A 1 99 ? 21.481 4.433 -31.025 1.00 93.62 99 ALA A C 1
ATOM 800 O O . ALA A 1 99 ? 20.934 5.026 -30.096 1.00 93.62 99 ALA A O 1
ATOM 801 N N . MET A 1 100 ? 20.837 3.503 -31.735 1.00 91.31 100 MET A N 1
ATOM 802 C CA . MET A 1 100 ? 19.450 3.109 -31.461 1.00 91.31 100 MET A CA 1
ATOM 803 C C . MET A 1 100 ? 19.289 2.447 -30.094 1.00 91.31 100 MET A C 1
ATOM 805 O O . MET A 1 100 ? 18.338 2.761 -29.376 1.00 91.31 100 MET A O 1
ATOM 809 N N . VAL A 1 101 ? 20.232 1.588 -29.698 1.00 93.31 101 VAL A N 1
ATOM 810 C CA . VAL A 1 101 ? 20.247 0.993 -28.354 1.00 93.31 101 VAL A CA 1
ATOM 811 C C . VAL A 1 101 ? 20.352 2.085 -27.286 1.00 93.31 101 VAL A C 1
ATOM 813 O O . VAL A 1 101 ? 19.574 2.081 -26.334 1.00 93.31 101 VAL A O 1
ATOM 816 N N . LEU A 1 102 ? 21.250 3.062 -27.452 1.00 95.56 102 LEU A N 1
ATOM 817 C CA . LEU A 1 102 ? 21.401 4.179 -26.513 1.00 95.56 102 LEU A CA 1
ATOM 818 C C . LEU A 1 102 ? 20.132 5.032 -26.413 1.00 95.56 102 LEU A C 1
ATOM 820 O O . LEU A 1 102 ? 19.728 5.385 -25.306 1.00 95.56 102 LEU A O 1
ATOM 824 N N . ILE A 1 103 ? 19.472 5.320 -27.539 1.00 94.75 103 ILE A N 1
ATOM 825 C CA . ILE A 1 103 ? 18.193 6.045 -27.556 1.00 94.75 103 ILE A CA 1
ATOM 826 C C . ILE A 1 103 ? 17.121 5.256 -26.797 1.00 94.75 103 ILE A C 1
ATOM 828 O O . ILE A 1 103 ? 16.422 5.827 -25.961 1.00 94.75 103 ILE A O 1
ATOM 832 N N . ALA A 1 104 ? 17.010 3.948 -27.038 1.00 93.25 104 ALA A N 1
ATOM 833 C CA . ALA A 1 104 ? 16.041 3.098 -26.353 1.00 93.25 104 ALA A CA 1
ATOM 834 C C . ALA A 1 104 ? 16.303 3.026 -24.839 1.00 93.25 104 ALA A C 1
ATOM 836 O O . ALA A 1 104 ? 15.365 3.129 -24.049 1.00 93.25 104 ALA A O 1
ATOM 837 N N . VAL A 1 105 ? 17.570 2.914 -24.422 1.00 94.38 105 VAL A N 1
ATOM 838 C CA . VAL A 1 105 ? 17.971 2.934 -23.006 1.00 94.38 105 VAL A CA 1
ATOM 839 C C . VAL A 1 105 ? 17.652 4.282 -22.362 1.00 94.38 105 VAL A C 1
ATOM 841 O O . VAL A 1 105 ? 17.077 4.311 -21.275 1.00 94.38 105 VAL A O 1
ATOM 844 N N . ALA A 1 106 ? 17.972 5.396 -23.026 1.00 95.81 106 ALA A N 1
ATOM 845 C CA . ALA A 1 106 ? 17.677 6.735 -22.521 1.00 95.81 106 ALA A CA 1
ATOM 846 C C . ALA A 1 106 ? 16.163 6.961 -22.373 1.00 95.81 106 ALA A C 1
ATOM 848 O O . ALA A 1 106 ? 15.701 7.423 -21.328 1.00 95.81 106 ALA A O 1
ATOM 849 N N . TRP A 1 107 ? 15.382 6.563 -23.380 1.00 94.62 107 TRP A N 1
ATOM 850 C CA . TRP A 1 107 ? 13.922 6.635 -23.354 1.00 94.62 107 TRP A CA 1
ATOM 851 C C . TRP A 1 107 ? 13.321 5.760 -22.246 1.00 94.62 107 TRP A C 1
ATOM 853 O O . TRP A 1 107 ? 12.479 6.213 -21.467 1.00 94.62 107 TRP A O 1
ATOM 863 N N . GLY A 1 108 ? 13.784 4.513 -22.129 1.00 92.25 108 GLY A N 1
ATOM 864 C CA . GLY A 1 108 ? 13.381 3.590 -21.069 1.00 92.25 108 GLY A CA 1
ATOM 865 C C . GLY A 1 108 ? 13.709 4.130 -19.676 1.00 92.25 108 GLY A C 1
ATOM 866 O O . GLY A 1 108 ? 12.866 4.101 -18.785 1.00 92.25 108 GLY A O 1
ATOM 867 N N . GLY A 1 109 ? 14.900 4.701 -19.494 1.00 91.94 109 GLY A N 1
ATOM 868 C CA . GLY A 1 109 ? 15.307 5.332 -18.240 1.00 91.94 109 GLY A CA 1
ATOM 869 C C . GLY A 1 109 ? 14.431 6.530 -17.868 1.00 91.94 109 GLY A C 1
ATOM 870 O O . GLY A 1 109 ? 13.979 6.626 -16.727 1.00 91.94 109 GLY A O 1
ATOM 871 N N . PHE A 1 110 ? 14.142 7.414 -18.828 1.00 93.25 110 PHE A N 1
ATOM 872 C CA . PHE A 1 110 ? 13.287 8.583 -18.607 1.00 93.25 110 PHE A CA 1
ATOM 873 C C . PHE A 1 110 ? 11.852 8.184 -18.241 1.00 93.25 110 PHE A C 1
ATOM 875 O O . PHE A 1 110 ? 11.312 8.651 -17.238 1.00 93.25 110 PHE A O 1
ATOM 882 N N . THR A 1 111 ? 11.254 7.271 -19.012 1.00 91.31 111 THR A N 1
ATOM 883 C CA . THR A 1 111 ? 9.900 6.764 -18.739 1.00 91.31 111 THR A CA 1
ATOM 884 C C . THR A 1 111 ? 9.823 6.054 -17.390 1.00 91.31 111 THR A C 1
ATOM 886 O O . THR A 1 111 ? 8.887 6.298 -16.634 1.00 91.31 111 THR A O 1
ATOM 889 N N . ALA A 1 112 ? 10.8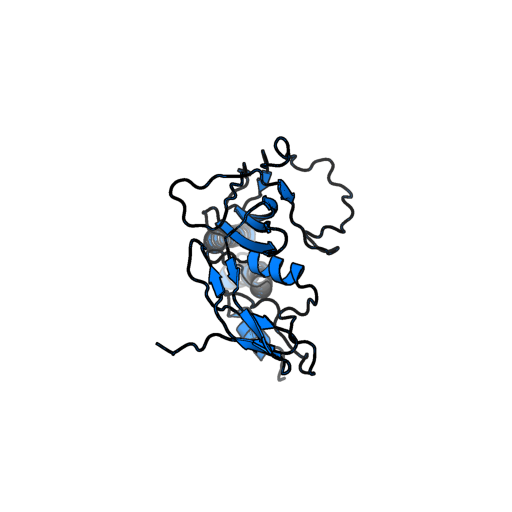35 5.261 -17.028 1.00 90.25 112 ALA A N 1
ATOM 890 C CA . ALA A 1 112 ? 10.889 4.595 -15.732 1.00 90.25 112 ALA A CA 1
ATOM 891 C C . ALA A 1 112 ? 10.972 5.588 -14.563 1.00 90.25 112 ALA A C 1
ATOM 893 O O . ALA A 1 112 ? 10.290 5.387 -13.561 1.00 90.25 112 ALA A O 1
ATOM 894 N N . LEU A 1 113 ? 11.765 6.659 -14.675 1.00 90.62 113 LEU A N 1
ATOM 895 C CA . LEU A 1 113 ? 11.832 7.711 -13.652 1.00 90.62 113 LEU A CA 1
ATOM 896 C C . LEU A 1 113 ? 10.493 8.442 -13.495 1.00 90.62 113 LEU A C 1
ATOM 898 O O . LEU A 1 113 ? 10.086 8.729 -12.371 1.00 90.62 113 LEU A O 1
ATOM 902 N N . GLN A 1 114 ? 9.805 8.710 -14.606 1.00 90.19 114 GLN A N 1
ATOM 903 C CA . GLN A 1 114 ? 8.498 9.363 -14.601 1.00 90.19 114 GLN A CA 1
ATOM 904 C C . GLN A 1 114 ? 7.408 8.478 -13.976 1.00 90.19 114 GLN A C 1
ATOM 906 O O . GLN A 1 114 ? 6.619 8.960 -13.168 1.00 90.19 114 GLN A O 1
ATOM 911 N N . ASP A 1 115 ? 7.374 7.194 -14.330 1.00 89.12 115 ASP A N 1
ATOM 912 C CA . ASP A 1 115 ? 6.309 6.267 -13.930 1.00 89.12 115 ASP A CA 1
ATOM 913 C C . ASP A 1 115 ? 6.439 5.808 -12.474 1.00 89.12 115 ASP A C 1
ATOM 915 O O . ASP A 1 115 ? 5.446 5.682 -11.754 1.00 89.12 115 ASP A O 1
ATOM 919 N N . ASN A 1 116 ? 7.673 5.570 -12.028 1.00 90.38 116 ASN A N 1
ATOM 920 C CA . ASN A 1 116 ? 7.953 5.040 -10.697 1.00 90.38 116 ASN A CA 1
ATOM 921 C C . ASN A 1 116 ? 8.116 6.130 -9.627 1.00 90.38 116 ASN A C 1
ATOM 923 O O . ASN A 1 116 ? 8.073 5.827 -8.432 1.00 90.38 116 ASN A O 1
ATOM 927 N N . GLY A 1 117 ? 8.314 7.382 -10.044 1.00 88.81 117 GLY A N 1
ATOM 928 C CA . GLY A 1 117 ? 8.534 8.513 -9.154 1.00 88.81 117 GLY A CA 1
ATOM 929 C C . GLY A 1 117 ? 9.874 8.470 -8.409 1.00 88.81 117 GLY A C 1
ATOM 930 O O . GLY A 1 117 ? 10.671 7.531 -8.507 1.00 88.81 117 GLY A O 1
ATOM 931 N N . SER A 1 118 ? 10.120 9.534 -7.648 1.00 90.56 118 SER A N 1
ATOM 932 C CA . SER A 1 118 ? 11.346 9.756 -6.867 1.00 90.56 118 SER A CA 1
ATOM 933 C C . SER A 1 118 ? 11.086 9.929 -5.367 1.00 90.56 118 SER A C 1
ATOM 935 O O . SER A 1 118 ? 12.006 10.234 -4.611 1.00 90.56 118 SER A O 1
ATOM 937 N N . VAL A 1 119 ? 9.843 9.726 -4.922 1.00 92.81 119 VAL A N 1
ATOM 938 C CA . VAL A 1 119 ? 9.406 9.976 -3.545 1.00 92.81 119 VAL A CA 1
ATOM 939 C C . VAL A 1 119 ? 9.088 8.659 -2.838 1.00 92.81 119 VAL A C 1
ATOM 941 O O . VAL A 1 119 ? 8.616 7.699 -3.447 1.00 92.81 119 VAL A O 1
ATOM 944 N N . LEU A 1 120 ? 9.375 8.607 -1.536 1.00 93.75 120 LEU A N 1
ATOM 945 C CA . LEU A 1 120 ? 8.960 7.508 -0.669 1.00 93.75 120 LEU A CA 1
ATOM 946 C C . LEU A 1 120 ? 7.438 7.526 -0.522 1.00 93.75 120 LEU A C 1
ATOM 948 O O . LEU A 1 120 ? 6.869 8.532 -0.103 1.00 93.75 120 LEU A O 1
ATOM 952 N N . HIS A 1 121 ? 6.791 6.401 -0.808 1.00 93.81 121 HIS A N 1
ATOM 953 C CA . HIS A 1 121 ? 5.352 6.261 -0.627 1.00 93.81 121 HIS A CA 1
ATOM 954 C C . HIS A 1 121 ? 5.041 5.209 0.429 1.00 93.81 121 HIS A C 1
ATOM 956 O O . HIS A 1 121 ? 5.733 4.197 0.552 1.00 93.81 121 HIS A O 1
ATOM 962 N N . SER A 1 122 ? 3.961 5.435 1.169 1.00 92.88 122 SER A N 1
ATOM 963 C CA . SER A 1 122 ? 3.394 4.443 2.065 1.00 92.88 122 SER A CA 1
ATOM 964 C C . SER A 1 122 ? 1.884 4.367 1.899 1.00 92.88 122 SER A C 1
ATOM 966 O O . SER A 1 122 ? 1.222 5.356 1.587 1.00 92.88 122 SER A O 1
ATOM 968 N N . THR A 1 123 ? 1.340 3.175 2.101 1.00 92.38 123 THR A N 1
ATOM 969 C CA . THR A 1 123 ? -0.100 2.957 2.249 1.00 92.38 123 THR A CA 1
ATOM 970 C C . THR A 1 123 ? -0.338 2.260 3.571 1.00 92.38 123 THR A C 1
ATOM 972 O O . THR A 1 123 ? 0.429 1.368 3.943 1.00 92.38 123 THR A O 1
ATOM 975 N N . GLN A 1 124 ? -1.409 2.639 4.255 1.00 92.00 124 GLN A N 1
ATOM 976 C CA . GLN A 1 124 ? -1.756 2.080 5.549 1.00 92.00 124 GLN A CA 1
ATOM 977 C C . GLN A 1 124 ? -3.240 1.728 5.586 1.00 92.00 124 GLN A C 1
ATOM 979 O O . GLN A 1 124 ? -4.082 2.554 5.238 1.00 92.00 124 GLN A O 1
ATOM 984 N N . LEU A 1 125 ? -3.543 0.515 6.040 1.00 93.06 125 LEU A N 1
ATOM 985 C CA . LEU A 1 125 ? -4.891 0.062 6.362 1.00 93.06 125 LEU A CA 1
ATOM 986 C C . LEU A 1 125 ? -4.923 -0.351 7.831 1.00 93.06 125 LEU A C 1
ATOM 988 O O . LEU A 1 125 ? -4.177 -1.239 8.232 1.00 93.06 125 LEU A O 1
ATOM 992 N N . ASN A 1 126 ? -5.804 0.269 8.613 1.00 92.38 126 ASN A N 1
ATOM 993 C CA . ASN A 1 126 ? -5.988 -0.043 10.027 1.00 92.38 126 ASN A CA 1
ATOM 994 C C . ASN A 1 126 ? -7.328 -0.750 10.222 1.00 92.38 126 ASN A C 1
ATOM 996 O O . ASN A 1 126 ? -8.366 -0.230 9.818 1.00 92.38 126 ASN A O 1
ATOM 1000 N N . VAL A 1 127 ? -7.298 -1.904 10.876 1.00 93.12 127 VAL A N 1
ATOM 1001 C CA . VAL A 1 127 ? -8.472 -2.655 11.313 1.00 93.12 127 VAL A CA 1
ATOM 1002 C C . VAL A 1 127 ? -8.453 -2.670 12.831 1.00 93.12 127 VAL A C 1
ATOM 1004 O O . VAL A 1 127 ? -7.470 -3.090 13.438 1.00 93.12 127 VAL A O 1
ATOM 1007 N N . ILE A 1 128 ? -9.526 -2.181 13.440 1.00 93.12 128 ILE A N 1
ATOM 1008 C CA . ILE A 1 128 ? -9.670 -2.117 14.891 1.00 93.12 128 ILE A CA 1
ATOM 1009 C C . ILE A 1 128 ? -10.901 -2.933 15.264 1.00 93.12 128 ILE A C 1
ATOM 1011 O O . ILE A 1 128 ? -11.975 -2.727 14.705 1.00 93.12 128 ILE A O 1
ATOM 1015 N N . ASP A 1 129 ? -10.717 -3.855 16.195 1.00 94.06 129 ASP A N 1
ATOM 1016 C CA . ASP A 1 129 ? -11.759 -4.679 16.791 1.00 94.06 129 ASP A CA 1
ATOM 1017 C C . ASP A 1 129 ? -11.923 -4.256 18.253 1.00 94.06 129 ASP A C 1
ATOM 1019 O O . ASP A 1 129 ? -10.940 -4.182 18.999 1.00 94.06 129 ASP A O 1
ATOM 1023 N N . TYR A 1 130 ? -13.151 -3.921 18.644 1.00 94.12 130 TYR A N 1
ATOM 1024 C CA . TYR A 1 130 ? -13.474 -3.499 19.999 1.00 94.12 130 TYR A CA 1
ATOM 1025 C C . TYR A 1 130 ? -14.531 -4.413 20.608 1.00 94.12 130 TYR A C 1
ATOM 1027 O O . TYR A 1 130 ? -15.710 -4.346 20.257 1.00 94.12 130 TYR A O 1
ATOM 1035 N N . ASP A 1 131 ? -14.103 -5.221 21.571 1.00 93.38 131 ASP A N 1
ATOM 1036 C CA . ASP A 1 131 ? -14.991 -6.024 22.394 1.00 93.38 131 ASP A CA 1
ATOM 1037 C C . ASP A 1 131 ? -15.458 -5.187 23.589 1.00 93.38 131 ASP A C 1
ATOM 1039 O O . ASP A 1 131 ? -14.732 -4.996 24.570 1.00 93.38 131 ASP A O 1
ATOM 1043 N N . VAL A 1 132 ? -16.688 -4.679 23.492 1.00 90.75 132 VAL A N 1
ATOM 1044 C CA . VAL A 1 132 ? -17.327 -3.865 24.536 1.00 90.75 132 VAL A CA 1
ATOM 1045 C C . VAL A 1 132 ? -17.515 -4.664 25.830 1.00 90.75 132 VAL A C 1
ATOM 1047 O O . VAL A 1 132 ? -17.419 -4.099 26.915 1.00 90.75 132 VAL A O 1
ATOM 1050 N N . THR A 1 133 ? -17.775 -5.972 25.738 1.00 89.94 133 THR A N 1
ATOM 1051 C CA . THR A 1 133 ? -18.044 -6.827 26.902 1.00 89.94 133 THR A CA 1
ATOM 1052 C C . THR A 1 133 ? -16.763 -7.142 27.662 1.00 89.94 133 THR A C 1
ATOM 1054 O O . THR A 1 133 ? -16.741 -7.047 28.887 1.00 89.94 133 THR A O 1
ATOM 1057 N N . ALA A 1 134 ? -15.687 -7.478 26.950 1.00 91.25 134 ALA A N 1
ATOM 1058 C CA . ALA A 1 134 ? -14.382 -7.727 27.557 1.00 91.25 134 ALA A CA 1
ATOM 1059 C C . ALA A 1 134 ? -13.603 -6.436 27.867 1.00 91.25 134 ALA A C 1
ATOM 1061 O O . ALA A 1 134 ? -12.603 -6.481 28.585 1.00 91.25 134 ALA A O 1
ATOM 1062 N N . GLY A 1 135 ? -14.016 -5.291 27.312 1.00 91.69 135 GLY A N 1
ATOM 1063 C CA . GLY A 1 135 ? -13.247 -4.046 27.350 1.00 91.69 135 GLY A CA 1
ATOM 1064 C C . GLY A 1 135 ? -11.901 -4.177 26.635 1.00 91.69 135 GLY A C 1
ATOM 1065 O O . GLY A 1 135 ? -10.922 -3.552 27.042 1.00 91.69 135 GLY A O 1
ATOM 1066 N N . GLN A 1 136 ? -11.823 -5.029 25.610 1.00 93.88 136 GLN A N 1
ATOM 1067 C CA . GLN A 1 136 ? -10.583 -5.323 24.900 1.00 93.88 136 GLN A CA 1
ATOM 1068 C C . GLN A 1 136 ? -10.588 -4.651 23.529 1.00 93.88 136 GLN A C 1
ATOM 1070 O O . GLN A 1 136 ? -11.468 -4.883 22.704 1.00 93.88 136 GLN A O 1
ATOM 1075 N N . LEU A 1 137 ? -9.562 -3.847 23.270 1.00 94.38 137 LEU A N 1
ATOM 1076 C CA . LEU A 1 137 ? -9.322 -3.206 21.988 1.00 94.38 137 LEU A CA 1
ATOM 1077 C C . LEU A 1 137 ? -8.138 -3.882 21.302 1.00 94.38 137 LEU A C 1
ATOM 1079 O O . LEU A 1 137 ? -7.040 -3.951 21.855 1.00 94.38 137 LEU A O 1
ATOM 1083 N N . ARG A 1 138 ? -8.348 -4.373 20.087 1.00 95.06 138 ARG A N 1
ATOM 1084 C CA . ARG A 1 138 ? -7.323 -5.011 19.263 1.00 95.06 138 ARG A CA 1
ATOM 1085 C C . ARG A 1 138 ? -7.167 -4.209 17.990 1.00 95.06 138 ARG A C 1
ATOM 1087 O O . ARG A 1 138 ? -8.152 -3.789 17.390 1.00 95.06 138 ARG A O 1
ATOM 1094 N N . GLY A 1 139 ? -5.934 -4.014 17.557 1.00 93.94 139 GLY A N 1
ATOM 1095 C CA . GLY A 1 139 ? -5.662 -3.357 16.293 1.00 93.94 139 GLY A CA 1
ATOM 1096 C C . GLY A 1 139 ? -4.685 -4.157 15.468 1.00 93.94 139 GLY A C 1
ATOM 1097 O O . GLY A 1 139 ? -3.669 -4.638 15.965 1.00 93.94 139 GLY A O 1
ATOM 1098 N N . ARG A 1 140 ? -5.000 -4.253 14.184 1.00 93.62 140 ARG A N 1
ATOM 1099 C CA . ARG A 1 140 ? -4.107 -4.723 13.139 1.00 93.62 140 ARG A CA 1
ATOM 1100 C C . ARG A 1 140 ? -3.914 -3.604 12.154 1.00 93.62 140 ARG A C 1
ATOM 1102 O O . ARG A 1 140 ? -4.871 -2.941 11.759 1.00 93.62 140 ARG A O 1
ATOM 1109 N N . PHE A 1 141 ? -2.687 -3.404 11.731 1.00 92.19 141 PHE A N 1
ATOM 1110 C CA . PHE A 1 141 ? -2.410 -2.444 10.692 1.00 92.19 141 PHE A CA 1
ATOM 1111 C C . PHE A 1 141 ? -1.442 -3.013 9.684 1.00 92.19 141 PHE A C 1
ATOM 1113 O O . PHE A 1 141 ? -0.385 -3.560 9.997 1.00 92.19 141 PHE A O 1
ATOM 1120 N N . TYR A 1 142 ? -1.847 -2.858 8.443 1.00 92.81 142 TYR A N 1
ATOM 1121 C CA . TYR A 1 142 ? -1.121 -3.300 7.286 1.00 92.81 142 TYR A CA 1
ATOM 1122 C C . TYR A 1 142 ? -0.439 -2.074 6.689 1.00 92.81 142 TYR A C 1
ATOM 1124 O O . TYR A 1 142 ? -1.075 -1.043 6.458 1.00 92.81 142 TYR A O 1
ATOM 1132 N N . LEU A 1 143 ? 0.873 -2.167 6.502 1.00 92.62 143 LEU A N 1
ATOM 1133 C CA . LEU A 1 143 ? 1.714 -1.088 6.007 1.00 92.62 143 LEU A CA 1
ATOM 1134 C C . LEU A 1 143 ? 2.474 -1.579 4.782 1.00 92.62 143 LEU A C 1
ATOM 1136 O O . LEU A 1 143 ? 3.236 -2.541 4.871 1.00 92.62 143 LEU A O 1
ATOM 1140 N N . ASN A 1 144 ? 2.354 -0.867 3.665 1.00 93.56 144 ASN A N 1
ATOM 1141 C CA . ASN A 1 144 ? 3.269 -1.040 2.543 1.00 93.56 144 ASN A CA 1
ATOM 1142 C C . ASN A 1 144 ? 4.169 0.178 2.412 1.00 93.56 144 ASN A C 1
ATOM 1144 O O . ASN A 1 144 ? 3.697 1.311 2.423 1.00 93.56 144 ASN A O 1
ATOM 1148 N N . LEU A 1 145 ? 5.463 -0.074 2.253 1.00 93.94 145 LEU A N 1
ATOM 1149 C CA . LEU A 1 145 ? 6.492 0.929 2.015 1.00 93.94 145 LEU A CA 1
ATOM 1150 C C . LEU A 1 145 ? 7.058 0.731 0.616 1.00 93.94 145 LEU A C 1
ATOM 1152 O O . LEU A 1 145 ? 7.600 -0.331 0.313 1.00 93.94 145 LEU A O 1
ATOM 1156 N N . TYR A 1 146 ? 6.946 1.754 -0.220 1.00 95.00 146 TYR A N 1
ATOM 1157 C CA . TYR A 1 146 ? 7.552 1.809 -1.540 1.00 95.00 146 TYR A CA 1
ATOM 1158 C C . TYR A 1 146 ? 8.742 2.758 -1.532 1.00 95.00 146 TYR A C 1
ATOM 1160 O O . TYR A 1 146 ? 8.600 3.913 -1.125 1.00 95.00 146 TYR A O 1
ATOM 1168 N N . SER A 1 147 ? 9.891 2.285 -2.016 1.00 95.94 147 SER A N 1
ATOM 1169 C CA . SER A 1 147 ? 11.117 3.077 -2.044 1.00 95.94 147 SER A CA 1
ATOM 1170 C C . SER A 1 147 ? 11.511 3.522 -3.458 1.00 95.94 147 SER A C 1
ATOM 1172 O O . SER A 1 147 ? 11.582 2.687 -4.361 1.00 95.94 147 SER A O 1
ATOM 1174 N N . PRO A 1 148 ? 11.839 4.810 -3.667 1.00 95.12 148 PRO A N 1
ATOM 1175 C CA . PRO A 1 148 ? 12.341 5.311 -4.946 1.00 95.12 148 PRO A CA 1
ATOM 1176 C C . PRO A 1 148 ? 13.821 4.975 -5.199 1.00 95.12 148 PRO A C 1
ATOM 1178 O O . PRO A 1 148 ? 14.319 5.187 -6.304 1.00 95.12 148 PRO A O 1
ATOM 1181 N N . GLU A 1 149 ? 14.541 4.463 -4.198 1.00 95.50 149 GLU A N 1
ATOM 1182 C CA . GLU A 1 149 ? 15.982 4.203 -4.241 1.00 95.50 149 GLU A CA 1
ATOM 1183 C C . GLU A 1 149 ? 16.336 2.906 -3.501 1.00 95.50 149 GLU A C 1
ATOM 1185 O O . GLU A 1 149 ? 15.560 2.395 -2.704 1.00 95.50 149 GLU A O 1
ATOM 1190 N N . THR A 1 150 ? 17.510 2.330 -3.755 1.00 95.69 150 THR A N 1
ATOM 1191 C CA . THR A 1 150 ? 17.949 1.167 -2.972 1.00 95.69 150 THR A CA 1
ATOM 1192 C C . THR A 1 150 ? 18.477 1.655 -1.630 1.00 95.69 150 THR A C 1
ATOM 1194 O O . THR A 1 150 ? 19.557 2.241 -1.566 1.00 95.69 150 THR A O 1
ATOM 1197 N N . ARG A 1 151 ? 17.723 1.421 -0.552 1.00 95.31 151 ARG A N 1
ATOM 1198 C CA . ARG A 1 151 ? 18.043 1.949 0.780 1.00 95.31 151 ARG A CA 1
ATOM 1199 C C . ARG A 1 151 ? 17.616 1.015 1.906 1.00 95.31 151 ARG A C 1
ATOM 1201 O O . ARG A 1 151 ? 16.728 0.175 1.765 1.00 95.31 151 ARG A O 1
ATOM 1208 N N . ARG A 1 152 ? 18.278 1.173 3.052 1.00 95.44 152 ARG A N 1
ATOM 1209 C CA . ARG A 1 152 ? 17.923 0.526 4.317 1.00 95.44 152 ARG A CA 1
ATOM 1210 C C . ARG A 1 152 ? 17.113 1.486 5.180 1.00 95.44 152 ARG A C 1
ATOM 1212 O O . ARG A 1 152 ? 17.581 2.581 5.488 1.00 95.44 152 ARG A O 1
ATOM 1219 N N . TYR A 1 153 ? 15.913 1.068 5.561 1.00 95.00 153 TYR A N 1
ATOM 1220 C CA . TYR A 1 153 ? 14.981 1.866 6.349 1.00 95.00 153 TYR A CA 1
ATOM 1221 C C . TYR A 1 153 ? 14.933 1.408 7.805 1.00 95.00 153 TYR A C 1
ATOM 1223 O O . TYR A 1 153 ? 15.147 0.236 8.119 1.00 95.00 153 TYR A O 1
ATOM 1231 N N . GLN A 1 154 ? 14.619 2.353 8.688 1.00 95.06 154 GLN A N 1
ATOM 1232 C CA . GLN A 1 154 ? 14.184 2.064 10.047 1.00 95.06 154 GLN A CA 1
ATOM 1233 C C . GLN A 1 154 ? 12.680 2.283 10.111 1.00 95.06 154 GLN A C 1
ATOM 1235 O O . GLN A 1 154 ? 12.195 3.361 9.765 1.00 95.06 154 GLN A O 1
ATOM 1240 N N . VAL A 1 155 ? 11.950 1.266 10.550 1.00 93.69 155 VAL A N 1
ATOM 1241 C CA . VAL A 1 155 ? 10.496 1.327 10.679 1.00 93.69 155 VAL A CA 1
ATOM 1242 C C . VAL A 1 155 ? 10.159 1.267 12.155 1.00 93.69 155 VAL A C 1
ATOM 1244 O O . VAL A 1 155 ? 10.554 0.336 12.851 1.00 93.69 155 VAL A O 1
ATOM 1247 N N . LYS A 1 156 ? 9.439 2.276 12.638 1.00 91.81 156 LYS A N 1
ATOM 1248 C CA . LYS A 1 156 ? 8.926 2.340 14.006 1.00 91.81 156 LYS A CA 1
ATOM 1249 C C . LYS A 1 156 ? 7.441 2.608 13.929 1.00 91.81 156 LYS A C 1
ATOM 1251 O O . LYS A 1 156 ? 7.024 3.461 13.147 1.00 91.81 156 LYS A O 1
ATOM 1256 N N . VAL A 1 157 ? 6.670 1.911 14.752 1.00 89.31 157 VAL A N 1
ATOM 1257 C CA . VAL A 1 157 ? 5.229 2.128 14.813 1.00 89.31 157 VAL A CA 1
ATOM 1258 C C . VAL A 1 157 ? 4.846 2.658 16.177 1.00 89.31 157 VAL A C 1
ATOM 1260 O O . VAL A 1 157 ? 5.393 2.268 17.206 1.00 89.31 157 VAL A O 1
ATOM 1263 N N . LYS A 1 158 ? 3.918 3.604 16.150 1.00 88.69 158 LYS A N 1
ATOM 1264 C CA . LYS A 1 158 ? 3.297 4.208 17.309 1.00 88.69 158 LYS A CA 1
ATOM 1265 C C . LYS A 1 158 ? 1.803 3.978 17.165 1.00 88.69 158 LYS A C 1
ATOM 1267 O O . LYS A 1 158 ? 1.217 4.423 16.182 1.00 88.69 158 LYS A O 1
ATOM 1272 N N . SER A 1 159 ? 1.214 3.280 18.123 1.00 91.25 159 SER A N 1
ATOM 1273 C CA . SER A 1 159 ? -0.223 3.027 18.153 1.00 91.25 159 SER A CA 1
ATOM 1274 C C . SER A 1 159 ? -0.823 3.666 19.390 1.00 91.25 159 SER A C 1
ATOM 1276 O O . SER A 1 159 ? -0.201 3.676 20.452 1.00 91.25 159 SER A O 1
ATOM 1278 N N . SER A 1 160 ? -2.012 4.226 19.220 1.00 91.31 160 SER A N 1
ATOM 1279 C CA . SER A 1 160 ? -2.777 4.898 20.259 1.00 91.31 160 SER A CA 1
ATOM 1280 C C . SER A 1 160 ? -4.245 4.508 20.146 1.00 91.31 160 SER A C 1
ATOM 1282 O O . SER A 1 160 ? -4.709 4.068 19.092 1.00 91.31 160 SER A O 1
ATOM 1284 N N . VAL A 1 161 ? -4.985 4.700 21.233 1.00 89.69 161 VAL A N 1
ATOM 1285 C CA . VAL A 1 161 ? -6.438 4.517 21.244 1.00 89.69 161 VAL A CA 1
ATOM 1286 C C . VAL A 1 161 ? -7.077 5.576 20.329 1.00 89.69 161 VAL A C 1
ATOM 1288 O O . VAL A 1 161 ? -6.653 6.733 20.383 1.00 89.69 161 VAL A O 1
ATOM 1291 N N . PRO A 1 162 ? -8.081 5.231 19.500 1.00 87.81 162 PRO A N 1
ATOM 1292 C CA . PRO A 1 162 ? -8.753 6.170 18.600 1.00 87.81 162 PRO A CA 1
ATOM 1293 C C . PRO A 1 162 ? -9.773 7.046 19.349 1.00 87.81 162 PRO A C 1
ATOM 1295 O O . PRO A 1 162 ? -10.928 7.133 18.950 1.00 87.81 162 PRO A O 1
ATOM 1298 N N . ALA A 1 163 ? -9.365 7.661 20.458 1.00 86.38 163 ALA A N 1
ATOM 1299 C CA . ALA A 1 163 ? -10.180 8.549 21.282 1.00 86.38 163 ALA A CA 1
ATOM 1300 C C . ALA A 1 163 ? -9.636 9.979 21.222 1.00 86.38 163 ALA A C 1
ATOM 1302 O O . ALA A 1 163 ? -8.446 10.195 20.975 1.00 86.38 163 ALA A O 1
ATOM 1303 N N . GLU A 1 164 ? -10.501 10.962 21.448 1.00 80.38 164 GLU A N 1
ATOM 1304 C CA . GLU A 1 164 ? -10.087 12.362 21.485 1.00 80.38 164 GLU A CA 1
ATOM 1305 C C . GLU A 1 164 ? -9.191 12.615 22.711 1.00 80.38 164 GLU A C 1
ATOM 1307 O O . GLU A 1 164 ? -9.625 12.537 23.859 1.00 80.38 164 GLU A O 1
ATOM 1312 N N . SER A 1 165 ? -7.901 12.875 22.480 1.00 80.62 165 SER A N 1
ATOM 1313 C CA . SER A 1 165 ? -6.933 13.155 23.543 1.00 80.62 165 SER A CA 1
ATOM 1314 C C . SER A 1 165 ? -5.876 14.147 23.073 1.00 80.62 165 SER A C 1
ATOM 1316 O O . SER A 1 165 ? -5.307 14.001 21.993 1.00 80.62 165 SER A O 1
ATOM 1318 N N . LYS A 1 166 ? -5.568 15.139 23.920 1.00 78.25 166 LYS A N 1
ATOM 1319 C CA . LYS A 1 166 ? -4.505 16.127 23.660 1.00 78.25 166 LYS A CA 1
ATOM 1320 C C . LYS A 1 166 ? -3.106 15.505 23.668 1.00 78.25 166 LYS A C 1
ATOM 1322 O O . LYS A 1 166 ? -2.224 16.016 22.992 1.00 78.25 166 LYS A O 1
ATOM 1327 N N . ASN A 1 167 ? -2.915 14.419 24.419 1.00 82.38 167 ASN A N 1
ATOM 1328 C CA . ASN A 1 167 ? -1.658 13.678 24.516 1.00 82.38 167 ASN A CA 1
ATOM 1329 C C . ASN A 1 167 ? -1.964 12.176 24.456 1.00 82.38 167 ASN A C 1
ATOM 1331 O O . ASN A 1 167 ? -2.154 11.550 25.504 1.00 82.38 167 ASN A O 1
ATOM 1335 N N . PRO A 1 168 ? -2.051 11.584 23.252 1.00 82.50 168 PRO A N 1
ATOM 1336 C CA . PRO A 1 168 ? -2.339 10.167 23.119 1.00 82.50 168 PRO A CA 1
ATOM 1337 C C . PRO A 1 168 ? -1.220 9.342 23.759 1.00 82.50 168 PRO A C 1
ATOM 1339 O O . PRO A 1 168 ? -0.036 9.490 23.432 1.00 82.50 168 PRO A O 1
ATOM 1342 N N . SER A 1 169 ? -1.598 8.460 24.683 1.00 84.88 169 SER A N 1
ATOM 1343 C CA . SER A 1 169 ? -0.690 7.442 25.191 1.00 84.88 169 SER A CA 1
ATOM 1344 C C . SER A 1 169 ? -0.400 6.452 24.068 1.00 84.88 169 SER A C 1
ATOM 1346 O O . SER A 1 169 ? -1.302 5.970 23.379 1.00 84.88 169 SER A O 1
ATOM 1348 N N . HIS A 1 170 ? 0.884 6.179 23.863 1.00 89.19 170 HIS A N 1
ATOM 1349 C CA . HIS A 1 170 ? 1.319 5.200 22.882 1.00 89.19 170 HIS A CA 1
ATOM 1350 C C . HIS A 1 170 ? 1.651 3.903 23.595 1.00 89.19 170 HIS A C 1
ATOM 1352 O O . HIS A 1 170 ? 2.350 3.917 24.611 1.00 89.19 170 HIS A O 1
ATOM 1358 N N . PHE A 1 171 ? 1.189 2.789 23.049 1.00 87.81 171 PHE A N 1
ATOM 1359 C CA . PHE A 1 171 ? 1.454 1.474 23.617 1.00 87.81 171 PHE A CA 1
ATOM 1360 C C . PHE A 1 171 ? 2.347 0.626 22.702 1.00 87.81 171 PHE A C 1
ATOM 1362 O O . PHE A 1 171 ? 2.452 0.881 21.494 1.00 87.81 171 PHE A O 1
ATOM 1369 N N . PRO A 1 172 ? 3.045 -0.373 23.278 1.00 85.88 172 PRO A N 1
ATOM 1370 C CA . PRO A 1 172 ? 3.849 -1.319 22.520 1.00 85.88 172 PRO A CA 1
ATOM 1371 C C . PRO A 1 172 ? 3.048 -1.980 21.407 1.00 85.88 172 PRO A C 1
ATOM 1373 O O . PRO A 1 172 ? 1.894 -2.351 21.588 1.00 85.88 172 PRO A O 1
ATOM 1376 N N . THR A 1 173 ? 3.689 -2.138 20.261 1.00 92.94 173 THR A N 1
ATOM 1377 C CA . THR A 1 173 ? 3.056 -2.647 19.053 1.00 92.94 173 THR A CA 1
ATOM 1378 C C . THR A 1 173 ? 4.026 -3.590 18.369 1.00 92.94 173 THR A C 1
ATOM 1380 O O . THR A 1 173 ? 5.173 -3.209 18.142 1.00 92.94 173 THR A O 1
ATOM 1383 N N . HIS A 1 174 ? 3.594 -4.816 18.093 1.00 93.69 174 HIS A N 1
ATOM 1384 C CA . HIS A 1 174 ? 4.456 -5.866 17.567 1.00 93.69 174 HIS A CA 1
ATOM 1385 C C . HIS A 1 174 ? 4.450 -5.853 16.040 1.00 93.69 174 HIS A C 1
ATOM 1387 O O . HIS A 1 174 ? 3.414 -6.102 15.434 1.00 93.69 174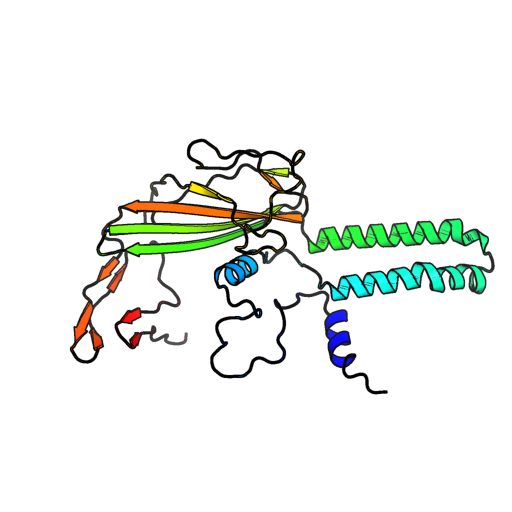 HIS A O 1
ATOM 1393 N N . LEU A 1 175 ? 5.612 -5.602 15.439 1.00 94.00 175 LEU A N 1
ATOM 1394 C CA . LEU A 1 175 ? 5.882 -5.556 14.003 1.00 94.00 175 LEU A CA 1
ATOM 1395 C C . LEU A 1 175 ? 6.399 -6.888 13.487 1.00 94.00 175 LEU A C 1
ATOM 1397 O O . LEU A 1 175 ? 7.303 -7.495 14.052 1.00 94.00 175 LEU A O 1
ATOM 1401 N N . SER A 1 176 ? 5.822 -7.314 12.374 1.00 91.50 176 SER A N 1
ATOM 1402 C CA . SER A 1 176 ? 6.174 -8.510 11.632 1.00 91.50 176 SER A CA 1
ATOM 1403 C C . SER A 1 176 ? 6.185 -8.211 10.133 1.00 91.50 176 SER A C 1
ATOM 1405 O O . SER A 1 176 ? 5.729 -7.168 9.649 1.00 91.50 176 SER A O 1
ATOM 1407 N N . TRP A 1 177 ? 6.777 -9.126 9.372 1.00 88.88 177 TRP A N 1
ATOM 1408 C CA . TRP A 1 177 ? 6.621 -9.116 7.925 1.00 88.88 177 TRP A CA 1
ATOM 1409 C C . TRP A 1 177 ? 5.201 -9.561 7.557 1.00 88.88 177 TRP A C 1
ATOM 1411 O O . TRP A 1 177 ? 4.651 -10.445 8.210 1.00 88.88 177 TRP A O 1
ATOM 1421 N N . ASN A 1 178 ? 4.636 -8.967 6.503 1.00 89.25 178 ASN A N 1
ATOM 1422 C CA . ASN A 1 178 ? 3.352 -9.378 5.948 1.00 89.25 178 ASN A CA 1
ATOM 1423 C C . ASN A 1 178 ? 3.551 -9.994 4.561 1.00 89.25 178 ASN A C 1
ATOM 1425 O O . ASN A 1 178 ? 4.064 -9.325 3.657 1.00 89.25 178 ASN A O 1
ATOM 1429 N N . GLY A 1 179 ? 3.136 -11.244 4.395 1.00 84.12 179 GLY A N 1
ATOM 1430 C CA . GLY A 1 179 ? 3.217 -11.979 3.138 1.00 84.12 179 GLY A CA 1
ATOM 1431 C C . GLY A 1 179 ? 1.853 -12.429 2.653 1.00 84.12 179 GLY A C 1
ATOM 1432 O O . GLY A 1 179 ? 0.889 -12.435 3.408 1.00 84.12 179 GLY A O 1
ATOM 1433 N N . LEU A 1 180 ? 1.778 -12.836 1.389 1.00 83.12 180 LEU A N 1
ATOM 1434 C CA . LEU A 1 180 ? 0.574 -13.487 0.878 1.00 83.12 180 LEU A CA 1
ATOM 1435 C C . LEU A 1 180 ? 0.465 -14.902 1.467 1.00 83.12 180 LEU A C 1
ATOM 1437 O O . LEU A 1 180 ? 1.479 -15.603 1.475 1.00 83.12 180 LEU A O 1
ATOM 1441 N N . PRO A 1 181 ? -0.715 -15.375 1.898 1.00 81.38 181 PRO A N 1
ATOM 1442 C CA . PRO A 1 181 ? -0.926 -16.769 2.296 1.00 81.38 181 PRO A CA 1
ATOM 1443 C C . PRO A 1 181 ? -0.967 -17.682 1.054 1.00 81.38 181 PRO A C 1
ATOM 1445 O O . PRO A 1 181 ? -1.951 -18.346 0.759 1.00 81.38 181 PRO A O 1
ATOM 1448 N N . GLU A 1 182 ? 0.108 -17.672 0.271 1.00 77.00 182 GLU A N 1
ATOM 1449 C CA . GLU A 1 182 ? 0.214 -18.296 -1.044 1.00 77.00 182 GLU A CA 1
ATOM 1450 C C . GLU A 1 182 ? 1.610 -18.907 -1.226 1.00 77.00 182 GLU A C 1
ATOM 1452 O O . GLU A 1 182 ? 2.563 -18.584 -0.510 1.00 77.00 182 GLU A O 1
ATOM 1457 N N . THR A 1 183 ? 1.764 -19.756 -2.239 1.00 74.31 183 THR A N 1
ATOM 1458 C CA . THR A 1 183 ? 3.068 -20.286 -2.686 1.00 74.31 183 THR A CA 1
ATOM 1459 C C . THR A 1 183 ? 3.701 -19.440 -3.802 1.00 74.31 183 THR A C 1
ATOM 1461 O O . THR A 1 183 ? 4.799 -19.727 -4.282 1.00 74.31 183 THR A O 1
ATOM 1464 N N . THR A 1 184 ? 3.028 -18.368 -4.230 1.00 69.81 184 THR A N 1
ATOM 1465 C CA . THR A 1 184 ? 3.454 -17.487 -5.327 1.00 69.81 184 THR A CA 1
ATOM 1466 C C . THR A 1 184 ? 4.478 -16.439 -4.873 1.00 69.81 184 THR A C 1
ATOM 1468 O O . THR A 1 184 ? 4.910 -16.412 -3.725 1.00 69.81 184 THR A O 1
ATOM 1471 N N . PHE A 1 185 ? 4.966 -15.588 -5.780 1.00 65.81 185 PHE A N 1
ATOM 1472 C CA . PHE A 1 185 ? 5.907 -14.514 -5.431 1.00 65.81 185 PHE A CA 1
ATOM 1473 C C . PHE A 1 185 ? 5.388 -13.647 -4.266 1.00 65.81 185 PHE A C 1
ATOM 1475 O O . PHE A 1 185 ? 4.233 -13.241 -4.274 1.00 65.81 185 PHE A O 1
ATOM 1482 N N . ALA A 1 186 ? 6.252 -13.365 -3.281 1.00 68.81 186 ALA A N 1
ATOM 1483 C CA . ALA A 1 186 ? 5.904 -12.737 -1.993 1.00 68.81 186 ALA A CA 1
ATOM 1484 C C . ALA A 1 186 ? 4.973 -13.561 -1.069 1.00 68.81 186 ALA A C 1
ATOM 1486 O O . ALA A 1 186 ? 4.475 -13.037 -0.071 1.00 68.81 186 ALA A O 1
ATOM 1487 N N . GLY A 1 187 ? 4.771 -14.844 -1.377 1.00 74.25 187 GLY A N 1
ATOM 1488 C CA . GLY A 1 187 ? 3.997 -15.792 -0.587 1.00 74.25 187 GLY A CA 1
ATOM 1489 C C . GLY A 1 187 ? 4.753 -16.383 0.608 1.00 74.25 187 GLY A C 1
ATOM 1490 O O . GLY A 1 187 ? 5.955 -16.645 0.530 1.00 74.25 187 GLY A O 1
ATOM 1491 N N . MET A 1 188 ? 4.035 -16.596 1.709 1.00 80.25 188 MET A N 1
ATOM 1492 C CA . MET A 1 188 ? 4.513 -17.142 2.982 1.00 80.25 188 MET A CA 1
ATOM 1493 C C . MET A 1 188 ? 4.792 -18.644 2.928 1.00 80.25 188 MET A C 1
ATOM 1495 O O . MET A 1 188 ? 5.634 -19.131 3.674 1.00 80.25 188 MET A O 1
ATOM 1499 N N . TYR A 1 189 ? 4.106 -19.385 2.055 1.00 78.62 189 TYR A N 1
ATOM 1500 C CA . TYR A 1 189 ? 4.228 -20.845 1.969 1.00 78.62 189 TYR A CA 1
ATOM 1501 C C . TYR A 1 189 ? 5.362 -21.300 1.049 1.00 78.62 189 TYR A C 1
ATOM 1503 O O . TYR A 1 189 ? 5.453 -22.472 0.688 1.00 78.62 189 TYR A O 1
ATOM 1511 N N . ARG A 1 190 ? 6.231 -20.374 0.637 1.00 73.81 190 ARG A N 1
ATOM 1512 C CA . ARG A 1 190 ? 7.412 -20.703 -0.155 1.00 73.81 190 ARG A CA 1
ATOM 1513 C C . ARG A 1 190 ? 8.483 -21.300 0.736 1.00 73.81 190 ARG A C 1
ATOM 1515 O O . ARG A 1 190 ? 8.828 -20.725 1.767 1.00 73.81 190 ARG A O 1
ATOM 1522 N N . SER A 1 191 ? 9.061 -22.410 0.288 1.00 68.69 191 SER A N 1
ATOM 1523 C CA . SER A 1 191 ? 10.312 -22.894 0.848 1.00 68.69 191 SER A CA 1
ATOM 1524 C C . SER A 1 191 ? 11.357 -21.780 0.723 1.00 68.69 191 SER A C 1
ATOM 1526 O O . SER A 1 191 ? 11.575 -21.215 -0.352 1.00 68.69 191 SER A O 1
ATOM 1528 N N . ALA A 1 192 ? 11.990 -21.417 1.840 1.00 63.47 192 ALA A N 1
ATOM 1529 C CA . ALA A 1 192 ? 13.054 -20.410 1.888 1.00 63.47 192 ALA A CA 1
ATOM 1530 C C . ALA A 1 192 ? 14.386 -20.950 1.322 1.00 63.47 192 ALA A C 1
ATOM 1532 O O . ALA A 1 192 ? 15.472 -20.624 1.806 1.00 63.47 192 ALA A O 1
ATOM 1533 N N . GLU A 1 193 ? 14.312 -21.816 0.313 1.00 59.62 193 GLU A N 1
ATOM 1534 C CA . GLU A 1 193 ? 15.458 -22.471 -0.300 1.00 59.62 193 GLU A CA 1
ATOM 1535 C C . GLU A 1 193 ? 16.323 -21.424 -1.017 1.00 59.62 193 GLU A C 1
ATOM 1537 O O . GLU A 1 193 ? 15.878 -20.731 -1.931 1.00 59.62 193 GLU A O 1
ATOM 1542 N N . GLY A 1 194 ? 17.580 -21.286 -0.579 1.00 56.28 194 GLY A N 1
ATOM 1543 C CA . GLY A 1 194 ? 18.619 -20.585 -1.341 1.00 56.28 194 GLY A CA 1
ATOM 1544 C C . GLY A 1 194 ? 18.954 -19.141 -0.946 1.00 56.28 194 GLY A C 1
ATOM 1545 O O . GLY A 1 194 ? 19.787 -18.535 -1.613 1.00 56.28 194 GLY A O 1
ATOM 1546 N N . THR A 1 195 ? 18.405 -18.569 0.134 1.00 59.00 195 THR A N 1
ATOM 1547 C CA . THR A 1 195 ? 18.761 -17.186 0.542 1.00 59.00 195 THR A CA 1
ATOM 1548 C C . THR A 1 195 ? 19.821 -17.158 1.650 1.00 59.00 195 THR A C 1
ATOM 1550 O O . THR A 1 195 ? 19.572 -16.692 2.755 1.00 59.00 195 THR A O 1
ATOM 1553 N N . ILE A 1 196 ? 21.026 -17.661 1.362 1.00 61.53 196 ILE A N 1
ATOM 1554 C CA . ILE A 1 196 ? 22.168 -17.607 2.304 1.00 61.53 196 ILE A CA 1
ATOM 1555 C C . ILE A 1 196 ? 22.859 -16.226 2.261 1.00 61.53 196 ILE A C 1
ATOM 1557 O O . ILE A 1 196 ? 23.454 -15.791 3.241 1.00 61.53 196 ILE A O 1
ATOM 1561 N N . THR A 1 197 ? 22.739 -15.492 1.149 1.00 70.75 197 THR A N 1
ATOM 1562 C CA . THR A 1 197 ? 23.439 -14.214 0.892 1.00 70.75 197 THR A CA 1
ATOM 1563 C C . THR A 1 197 ? 22.506 -12.997 0.832 1.00 70.75 197 THR A C 1
ATOM 1565 O O . THR A 1 197 ? 22.873 -11.939 0.317 1.00 70.75 197 THR A O 1
ATOM 1568 N N . GLY A 1 198 ? 21.279 -13.129 1.344 1.00 70.12 198 GLY A N 1
ATOM 1569 C CA . GLY A 1 198 ? 20.299 -12.044 1.345 1.00 70.12 198 GLY A CA 1
ATOM 1570 C C . GLY A 1 198 ? 20.681 -10.893 2.287 1.00 70.12 198 GLY A C 1
ATOM 1571 O O . GLY A 1 198 ? 21.338 -11.110 3.307 1.00 70.12 198 GLY A O 1
ATOM 1572 N N . PRO A 1 199 ? 20.260 -9.649 1.995 1.00 80.75 199 PRO A N 1
ATOM 1573 C CA . PRO A 1 199 ? 20.502 -8.527 2.890 1.00 80.75 199 PRO A CA 1
ATOM 1574 C C . PRO A 1 199 ? 19.768 -8.738 4.224 1.00 80.75 199 PRO A C 1
ATOM 1576 O O . PRO A 1 199 ? 18.540 -8.773 4.270 1.00 80.75 199 PRO A O 1
ATOM 1579 N N . ALA A 1 200 ? 20.533 -8.842 5.312 1.00 85.19 200 ALA A N 1
ATOM 1580 C CA . ALA A 1 200 ? 19.993 -9.022 6.656 1.00 85.19 200 ALA A CA 1
ATOM 1581 C C . ALA A 1 200 ? 19.294 -7.754 7.175 1.00 85.19 200 ALA A C 1
ATOM 1583 O O . ALA A 1 200 ? 19.711 -6.631 6.872 1.00 85.19 200 ALA A O 1
ATOM 1584 N N . TYR A 1 201 ? 18.258 -7.952 7.982 1.00 90.19 201 TYR A N 1
ATOM 1585 C CA . TYR A 1 201 ? 17.595 -6.944 8.806 1.00 90.19 201 TYR A CA 1
ATOM 1586 C C . TYR A 1 201 ? 17.198 -7.595 10.129 1.00 90.19 201 TYR A C 1
ATOM 1588 O O . TYR A 1 201 ? 17.163 -8.822 10.229 1.00 90.19 201 TYR A O 1
ATOM 1596 N N . GLN A 1 202 ? 16.899 -6.783 11.136 1.00 91.81 202 GLN A N 1
ATOM 1597 C CA . GLN A 1 202 ? 16.528 -7.290 12.452 1.00 91.81 202 GLN A CA 1
ATOM 1598 C C . GLN A 1 202 ? 15.323 -6.546 13.003 1.00 91.81 202 GLN A C 1
ATOM 1600 O O . GLN A 1 202 ? 15.132 -5.356 12.750 1.00 91.81 202 GLN A O 1
ATOM 1605 N N . PHE A 1 203 ? 14.514 -7.260 13.772 1.00 91.81 203 PHE A N 1
ATOM 1606 C CA . PHE A 1 203 ? 13.506 -6.636 14.610 1.00 91.81 203 PHE A CA 1
ATOM 1607 C C . PHE A 1 203 ? 14.191 -6.043 15.841 1.00 91.81 203 PHE A C 1
ATOM 1609 O O . PHE A 1 203 ? 15.120 -6.636 16.391 1.00 91.81 203 PHE A O 1
ATOM 1616 N N . SER A 1 204 ? 13.745 -4.865 16.272 1.00 90.62 204 SER A N 1
ATOM 1617 C CA . SER A 1 204 ? 14.190 -4.290 17.540 1.00 90.62 204 SER A CA 1
ATOM 1618 C C . SER A 1 204 ? 13.751 -5.181 18.704 1.00 90.62 204 SER A C 1
ATOM 1620 O O . SER A 1 204 ? 12.916 -6.074 18.543 1.00 90.62 204 SER A O 1
ATOM 1622 N N . ALA A 1 205 ? 14.227 -4.883 19.914 1.00 86.00 205 ALA A N 1
ATOM 1623 C CA . ALA A 1 205 ? 13.745 -5.558 21.115 1.00 86.00 205 ALA A CA 1
ATOM 1624 C C . ALA A 1 205 ? 12.198 -5.580 21.164 1.00 86.00 205 ALA A C 1
ATOM 1626 O O . ALA A 1 205 ? 11.534 -4.579 20.858 1.00 86.00 205 ALA A O 1
ATOM 1627 N N . GLN A 1 206 ? 11.639 -6.755 21.485 1.00 83.25 206 GLN A N 1
ATOM 1628 C CA . GLN A 1 206 ? 10.195 -7.038 21.518 1.00 83.25 206 GLN A CA 1
ATOM 1629 C C . GLN A 1 206 ? 9.441 -6.724 20.206 1.00 83.25 206 GLN A C 1
ATOM 1631 O O . GLN A 1 206 ? 8.241 -6.458 20.233 1.00 83.25 206 GLN A O 1
ATOM 1636 N N . SER A 1 207 ? 10.148 -6.709 19.071 1.00 85.50 207 SER A N 1
ATOM 1637 C CA . SER A 1 207 ? 9.618 -6.452 17.727 1.00 85.50 207 SER A CA 1
ATOM 1638 C C . SER A 1 207 ? 8.862 -5.130 17.576 1.00 85.50 207 SER A C 1
ATOM 1640 O O . SER A 1 207 ? 7.960 -5.017 16.758 1.00 85.50 207 SER A O 1
ATOM 1642 N N . LYS A 1 208 ? 9.220 -4.093 18.341 1.00 88.56 208 LYS A N 1
ATOM 1643 C CA . LYS A 1 208 ? 8.550 -2.773 18.270 1.00 88.56 208 LYS A CA 1
ATOM 1644 C C . LYS A 1 208 ? 8.932 -1.934 17.044 1.00 88.56 208 LYS A C 1
ATOM 1646 O O . LYS A 1 208 ? 8.377 -0.860 16.803 1.00 88.56 208 LYS A O 1
ATOM 1651 N N . GLY A 1 209 ? 9.904 -2.403 16.278 1.00 92.12 209 GLY A N 1
ATOM 1652 C CA . GLY A 1 209 ? 10.403 -1.769 15.075 1.00 92.12 209 GLY A CA 1
ATOM 1653 C C . GLY A 1 209 ? 11.275 -2.726 14.277 1.00 92.12 209 GLY A C 1
ATOM 1654 O O . GLY A 1 209 ? 11.602 -3.822 14.731 1.00 92.12 209 GLY A O 1
ATOM 1655 N N . ILE A 1 210 ? 11.652 -2.295 13.080 1.00 94.25 210 ILE A N 1
ATOM 1656 C CA . ILE A 1 210 ? 12.617 -2.988 12.231 1.00 94.25 210 ILE A CA 1
ATOM 1657 C C . ILE A 1 210 ? 13.787 -2.053 11.969 1.00 94.25 210 ILE A C 1
ATOM 1659 O O . ILE A 1 210 ? 13.609 -0.892 11.591 1.00 94.25 210 ILE A O 1
ATOM 1663 N N . GLU A 1 211 ? 14.986 -2.591 12.124 1.00 94.56 211 GLU A N 1
ATOM 1664 C CA . GLU A 1 211 ? 16.242 -1.932 11.824 1.00 94.56 211 GLU A CA 1
ATOM 1665 C C . GLU A 1 211 ? 16.838 -2.500 10.538 1.00 94.56 211 GLU A C 1
ATOM 1667 O O . GLU A 1 211 ? 16.808 -3.706 10.282 1.00 94.56 211 GLU A O 1
ATOM 1672 N N . ASN A 1 212 ? 17.424 -1.610 9.737 1.00 93.81 212 ASN A N 1
ATOM 1673 C CA . ASN A 1 212 ? 18.133 -1.951 8.507 1.00 93.81 212 ASN A CA 1
ATOM 1674 C C . ASN A 1 212 ? 17.292 -2.680 7.441 1.00 93.81 212 ASN A C 1
ATOM 1676 O O . ASN A 1 212 ? 17.878 -3.392 6.625 1.00 93.81 212 ASN A O 1
ATOM 1680 N N . LEU A 1 213 ? 15.967 -2.464 7.394 1.00 94.25 213 LEU A N 1
ATOM 1681 C CA . LEU A 1 213 ? 15.054 -3.081 6.421 1.00 94.25 213 LEU A CA 1
ATOM 1682 C C . LEU A 1 213 ? 15.471 -2.728 4.982 1.00 94.25 213 LEU A C 1
ATOM 1684 O O . LEU A 1 213 ? 15.325 -1.566 4.589 1.00 94.25 213 LEU A O 1
ATOM 1688 N N . PRO A 1 214 ? 15.970 -3.684 4.177 1.00 94.19 214 PRO A N 1
ATOM 1689 C CA . PRO A 1 214 ? 16.401 -3.403 2.818 1.00 94.19 214 PRO A CA 1
ATOM 1690 C C . PRO A 1 214 ? 15.193 -3.305 1.881 1.00 94.19 214 PRO A C 1
ATOM 1692 O O . PRO A 1 214 ? 14.410 -4.250 1.737 1.00 94.19 214 PRO A O 1
ATOM 1695 N N . ILE A 1 215 ? 15.072 -2.171 1.194 1.00 93.75 215 ILE A N 1
ATOM 1696 C CA . ILE A 1 215 ? 14.112 -1.974 0.109 1.00 93.75 215 ILE A CA 1
ATOM 1697 C C . ILE A 1 215 ? 14.900 -1.564 -1.133 1.00 93.75 215 ILE A C 1
ATOM 1699 O O . ILE A 1 215 ? 15.710 -0.641 -1.091 1.00 93.75 215 ILE A O 1
ATOM 1703 N N . LEU A 1 216 ? 14.713 -2.309 -2.223 1.00 93.94 216 LEU A N 1
ATOM 1704 C CA . LEU A 1 216 ? 15.343 -2.009 -3.507 1.00 93.94 216 LEU A CA 1
ATOM 1705 C C . LEU A 1 216 ? 14.637 -0.830 -4.180 1.00 93.94 216 LEU A C 1
ATOM 1707 O O . LEU A 1 216 ? 13.456 -0.587 -3.926 1.00 93.94 216 LEU A O 1
ATOM 1711 N N . LYS A 1 217 ? 15.350 -0.156 -5.085 1.00 94.94 217 LYS A N 1
ATOM 1712 C CA . LYS A 1 217 ? 14.787 0.879 -5.952 1.00 94.94 217 LYS A CA 1
ATOM 1713 C C . LYS A 1 217 ? 13.521 0.381 -6.653 1.00 94.94 217 LYS A C 1
ATOM 1715 O O . LYS A 1 217 ? 13.539 -0.665 -7.297 1.00 94.94 217 LYS A O 1
ATOM 1720 N N . TRP A 1 218 ? 12.445 1.148 -6.509 1.00 94.00 218 TRP A N 1
ATOM 1721 C CA . TRP A 1 218 ? 11.103 0.859 -7.023 1.00 94.00 218 TRP A CA 1
ATOM 1722 C C . TRP A 1 218 ? 10.495 -0.449 -6.496 1.00 94.00 218 TRP A C 1
ATOM 1724 O O . TRP A 1 218 ? 9.592 -1.034 -7.094 1.00 94.00 218 TRP A O 1
ATOM 1734 N N . GLY A 1 219 ? 10.996 -0.915 -5.352 1.00 91.81 219 GLY A N 1
ATOM 1735 C CA . GLY A 1 219 ? 10.498 -2.072 -4.632 1.00 91.81 219 GLY A CA 1
ATOM 1736 C C . GLY A 1 219 ? 9.499 -1.691 -3.546 1.00 91.81 219 GLY A C 1
ATOM 1737 O O . GLY A 1 219 ? 9.523 -0.586 -2.999 1.00 91.81 219 GLY A O 1
ATOM 1738 N N . THR A 1 220 ? 8.655 -2.657 -3.190 1.00 92.19 220 THR A N 1
ATOM 1739 C CA . THR A 1 220 ? 7.702 -2.544 -2.083 1.00 92.19 220 THR A CA 1
ATOM 1740 C C . THR A 1 220 ? 8.012 -3.579 -1.004 1.00 92.19 220 THR A C 1
ATOM 1742 O O . THR A 1 220 ? 8.323 -4.733 -1.312 1.00 92.19 220 THR A O 1
ATOM 1745 N N . LYS A 1 221 ? 7.912 -3.182 0.268 1.00 92.06 221 LYS A N 1
ATOM 1746 C CA . LYS A 1 221 ? 7.869 -4.092 1.419 1.00 92.06 221 LYS A CA 1
ATOM 1747 C C . LYS A 1 221 ? 6.550 -3.957 2.158 1.00 92.06 221 LYS A C 1
ATOM 1749 O O . LYS A 1 221 ? 6.114 -2.844 2.435 1.00 92.06 221 LYS A O 1
ATOM 1754 N N . SER A 1 222 ? 5.974 -5.105 2.489 1.00 92.44 222 SER A N 1
ATOM 1755 C CA . SER A 1 222 ? 4.724 -5.234 3.227 1.00 92.44 222 SER A CA 1
ATOM 1756 C C . SER A 1 222 ? 5.018 -5.671 4.654 1.00 92.44 222 SER A C 1
ATOM 1758 O O . SER A 1 222 ? 5.778 -6.613 4.884 1.00 92.44 222 SER A O 1
ATOM 1760 N N . LEU A 1 223 ? 4.445 -4.952 5.607 1.00 93.38 223 LEU A N 1
ATOM 1761 C CA . LEU A 1 223 ? 4.603 -5.150 7.038 1.00 93.38 223 LEU A CA 1
ATOM 1762 C C . LEU A 1 223 ? 3.220 -5.228 7.675 1.00 93.38 223 LEU A C 1
ATOM 1764 O O . LEU A 1 223 ? 2.270 -4.593 7.212 1.00 93.38 223 LEU A O 1
ATOM 1768 N N . LEU A 1 224 ? 3.130 -6.006 8.740 1.00 93.50 224 LEU A N 1
ATOM 1769 C CA . LEU A 1 224 ? 1.958 -6.104 9.590 1.00 93.50 224 LEU A CA 1
ATOM 1770 C C . LEU A 1 224 ? 2.405 -5.678 10.971 1.00 93.50 224 LEU A C 1
ATOM 1772 O O . LEU A 1 224 ? 3.484 -6.063 11.420 1.00 93.50 224 LEU A O 1
ATOM 1776 N N . ALA A 1 225 ? 1.579 -4.923 11.670 1.00 94.38 225 ALA A N 1
ATOM 1777 C CA . ALA A 1 225 ? 1.712 -4.952 13.102 1.00 94.38 225 ALA A CA 1
ATOM 1778 C C . ALA A 1 225 ? 0.389 -4.986 13.832 1.00 94.38 225 ALA A C 1
ATOM 1780 O O . ALA A 1 225 ? -0.680 -4.653 13.318 1.00 94.38 225 ALA A O 1
ATOM 1781 N N . GLU A 1 226 ? 0.519 -5.465 15.055 1.00 94.81 226 GLU A N 1
ATOM 1782 C CA . GLU A 1 226 ? -0.585 -5.869 15.888 1.00 94.81 226 GLU A CA 1
ATOM 1783 C C . GLU A 1 226 ? -0.368 -5.347 17.300 1.00 94.81 226 GLU A C 1
ATOM 1785 O O . GLU A 1 226 ? 0.757 -5.248 17.808 1.00 94.81 226 GLU A O 1
ATOM 1790 N N . TRP A 1 227 ? -1.472 -5.005 17.940 1.00 94.75 227 TRP A N 1
ATOM 1791 C CA . TRP A 1 227 ? -1.499 -4.595 19.328 1.00 94.75 227 TRP A CA 1
ATOM 1792 C C . TRP A 1 227 ? -2.824 -4.993 19.964 1.00 94.75 227 TRP A C 1
ATOM 1794 O O . TRP A 1 227 ? -3.850 -5.158 19.302 1.00 94.75 227 TRP A O 1
ATOM 1804 N N . THR A 1 228 ? -2.789 -5.123 21.282 1.00 94.38 228 THR A N 1
ATOM 1805 C CA . THR A 1 228 ? -3.964 -5.314 22.123 1.00 94.38 228 THR A CA 1
ATOM 1806 C C . THR A 1 228 ? -3.841 -4.377 23.309 1.00 94.38 228 THR A C 1
ATOM 1808 O O . THR A 1 228 ? -2.749 -4.201 23.849 1.00 94.38 228 THR A O 1
ATOM 1811 N N . GLN A 1 229 ? -4.955 -3.784 23.711 1.00 93.81 229 GLN A N 1
ATOM 1812 C CA . GLN A 1 229 ? -5.017 -2.856 24.823 1.00 93.81 229 GLN A CA 1
ATOM 1813 C C . GLN A 1 229 ? -6.341 -3.021 25.564 1.00 93.81 229 GLN A C 1
ATOM 1815 O O . GLN A 1 229 ? -7.391 -3.167 24.944 1.00 93.81 229 GLN A O 1
ATOM 1820 N N . GLN A 1 230 ? -6.293 -2.983 26.894 1.00 92.81 230 GLN A N 1
ATOM 1821 C CA . GLN A 1 230 ? -7.507 -2.905 27.699 1.00 92.81 230 GLN A CA 1
ATOM 1822 C C . GLN A 1 230 ? -8.029 -1.468 27.648 1.00 92.81 230 GLN A C 1
ATOM 1824 O O . GLN A 1 230 ? -7.296 -0.533 27.972 1.00 92.81 230 GLN A O 1
ATOM 1829 N N . GLN A 1 231 ? -9.273 -1.291 27.219 1.00 90.00 231 GLN A N 1
ATOM 1830 C CA . GLN A 1 231 ? -9.900 0.013 27.074 1.00 90.00 231 GLN A CA 1
ATOM 1831 C C . GLN A 1 231 ? -11.406 -0.086 27.331 1.00 90.00 231 GLN A C 1
ATOM 1833 O O . GLN A 1 231 ? -12.133 -0.798 26.641 1.00 90.00 231 GLN A O 1
ATOM 1838 N N . THR A 1 232 ? -11.895 0.682 28.297 1.00 89.06 232 THR A N 1
ATOM 1839 C CA . THR A 1 232 ? -13.329 0.803 28.575 1.00 89.06 232 THR A CA 1
ATOM 1840 C C . THR A 1 232 ? -13.891 2.080 27.957 1.00 89.06 232 THR A C 1
ATOM 1842 O O . THR A 1 232 ? -13.147 2.965 27.524 1.00 89.06 232 THR A O 1
ATOM 1845 N N . ASP A 1 233 ? -15.219 2.144 27.888 1.00 86.62 233 ASP A N 1
ATOM 1846 C CA . ASP A 1 233 ? -15.985 3.371 27.645 1.00 86.62 233 ASP A CA 1
ATOM 1847 C C . ASP A 1 233 ? -15.789 4.045 26.275 1.00 86.62 233 ASP A C 1
ATOM 1849 O O . ASP A 1 233 ? -16.215 5.180 26.076 1.00 86.62 233 ASP A O 1
ATOM 1853 N N . LEU A 1 234 ? -15.219 3.348 25.284 1.00 89.44 234 LEU A N 1
ATOM 1854 C CA . LEU A 1 234 ? -15.157 3.871 23.911 1.00 89.44 234 LEU A CA 1
ATOM 1855 C C . LEU A 1 234 ? -16.515 3.867 23.216 1.00 8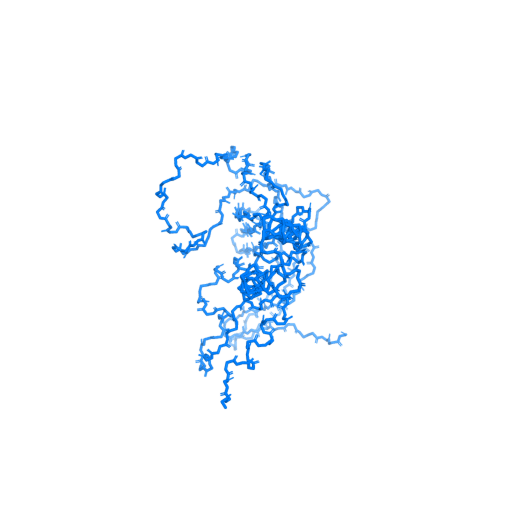9.44 234 LEU A C 1
ATOM 1857 O O . LEU A 1 234 ? -16.787 4.725 22.377 1.00 89.44 234 LEU A O 1
ATOM 1861 N N . VAL A 1 235 ? -17.349 2.879 23.535 1.00 91.81 235 VAL A N 1
ATOM 1862 C CA . VAL A 1 235 ? -18.684 2.709 22.966 1.00 91.81 235 VAL A CA 1
ATOM 1863 C C . VAL A 1 235 ? -19.639 2.342 24.089 1.00 91.81 235 VAL A C 1
ATOM 1865 O O . VAL A 1 235 ? -19.377 1.434 24.873 1.00 91.81 235 VAL A O 1
ATOM 1868 N N . THR A 1 236 ? -20.771 3.032 24.145 1.00 91.12 236 THR A N 1
ATOM 1869 C CA . THR A 1 236 ? -21.865 2.741 25.068 1.00 91.12 236 THR A CA 1
ATOM 1870 C C . THR A 1 236 ? -23.102 2.390 24.259 1.00 91.12 236 THR A C 1
ATOM 1872 O O . THR A 1 236 ? -23.554 3.174 23.424 1.00 91.12 236 THR A O 1
ATOM 1875 N N . SER A 1 237 ? -23.660 1.208 24.512 1.00 91.25 237 SER A N 1
ATOM 1876 C CA . SER A 1 237 ? -24.875 0.723 23.861 1.00 91.25 237 SER A CA 1
ATOM 1877 C C . SER A 1 237 ? -26.013 0.634 24.871 1.00 91.25 237 SER A C 1
ATOM 1879 O O . SER A 1 237 ? -25.901 -0.052 25.883 1.00 91.25 237 SER A O 1
ATOM 1881 N N . LYS A 1 238 ? -27.122 1.314 24.581 1.00 91.88 238 LYS A N 1
ATOM 1882 C CA . LYS A 1 238 ? -28.420 1.154 25.255 1.00 91.88 238 LYS A CA 1
ATOM 1883 C C . LYS A 1 238 ? -29.448 0.551 24.294 1.00 91.88 238 LYS A C 1
ATOM 1885 O O . LYS A 1 238 ? -30.628 0.891 24.347 1.00 91.88 238 LYS A O 1
ATOM 1890 N N . LEU A 1 239 ? -28.978 -0.272 23.357 1.00 90.75 239 LEU A N 1
ATOM 1891 C CA . LEU A 1 239 ? -29.814 -0.913 22.351 1.00 90.75 239 LEU A CA 1
ATOM 1892 C C . LEU A 1 239 ? -30.524 -2.130 22.949 1.00 90.75 239 LEU A C 1
ATOM 1894 O O . LEU A 1 239 ? -29.901 -2.970 23.595 1.00 90.75 239 LEU A O 1
ATOM 1898 N N . THR A 1 240 ? -31.824 -2.238 22.705 1.00 91.19 240 THR A N 1
ATOM 1899 C CA . THR A 1 240 ? -32.661 -3.365 23.107 1.00 91.19 240 THR A CA 1
ATOM 1900 C C . THR A 1 240 ? -33.293 -4.005 21.877 1.00 91.19 240 THR A C 1
ATOM 1902 O O . THR A 1 240 ? -33.778 -3.326 20.968 1.00 91.19 240 THR A O 1
ATOM 1905 N N . GLY A 1 241 ? -33.238 -5.335 21.825 1.00 89.62 241 GLY A N 1
ATOM 1906 C CA . GLY A 1 241 ? -33.915 -6.128 20.806 1.00 89.62 241 GLY A CA 1
ATOM 1907 C C . GLY A 1 241 ? -35.306 -6.534 21.279 1.00 89.62 241 GLY A C 1
ATOM 1908 O O . GLY A 1 241 ? -35.486 -6.872 22.448 1.00 89.62 241 GLY A O 1
ATOM 1909 N N . ASN A 1 242 ? -36.288 -6.521 20.382 1.00 86.12 242 ASN A N 1
ATOM 1910 C CA . ASN A 1 242 ? -37.599 -7.116 20.638 1.00 86.12 242 ASN A CA 1
ATOM 1911 C C . ASN A 1 242 ? -37.689 -8.553 20.085 1.00 86.12 242 ASN A C 1
ATOM 1913 O O . ASN A 1 242 ? -36.829 -9.004 19.327 1.00 86.12 242 ASN A O 1
ATOM 1917 N N . ASN A 1 243 ? -38.780 -9.258 20.403 1.00 82.12 243 ASN A N 1
ATOM 1918 C CA . ASN A 1 243 ? -39.024 -10.638 19.951 1.00 82.12 243 ASN A CA 1
ATOM 1919 C C . ASN A 1 243 ? -39.121 -10.794 18.417 1.00 82.12 243 ASN A C 1
ATOM 1921 O O . ASN A 1 243 ? -39.086 -11.910 17.912 1.00 82.12 243 ASN A O 1
ATOM 1925 N N . LEU A 1 244 ? -39.250 -9.690 17.672 1.00 82.25 244 LEU A N 1
ATOM 1926 C CA . LEU A 1 244 ? -39.315 -9.664 16.207 1.00 82.25 244 LEU A CA 1
ATOM 1927 C C . LEU A 1 244 ? -37.944 -9.385 15.557 1.00 82.25 244 LEU A C 1
ATOM 1929 O O . LEU A 1 244 ? -37.866 -9.206 14.338 1.00 82.25 244 LEU A O 1
ATOM 1933 N N . GLY A 1 245 ? -36.870 -9.311 16.353 1.00 81.25 245 GLY A N 1
ATOM 1934 C CA . GLY A 1 245 ? -35.515 -9.011 15.884 1.00 81.25 245 GLY A CA 1
ATOM 1935 C C . GLY A 1 245 ? -35.305 -7.543 15.498 1.00 81.25 245 GLY A C 1
ATOM 1936 O O . GLY A 1 245 ? -34.334 -7.213 14.816 1.00 81.25 245 GLY A O 1
ATOM 1937 N N . GLN A 1 246 ? -36.216 -6.652 15.898 1.00 86.44 246 GLN A N 1
ATOM 1938 C CA . GLN A 1 246 ? -36.046 -5.217 15.721 1.00 86.44 246 GLN A CA 1
ATOM 1939 C C . GLN A 1 246 ? -35.244 -4.635 16.881 1.00 86.44 246 GLN A C 1
ATOM 1941 O O . GLN A 1 246 ? -35.499 -4.947 18.044 1.00 86.44 246 GLN A O 1
ATOM 1946 N N . LEU A 1 247 ? -34.293 -3.775 16.541 1.00 91.56 247 LEU A N 1
ATOM 1947 C CA . LEU A 1 247 ? -33.423 -3.095 17.484 1.00 91.56 247 LEU A CA 1
ATOM 1948 C C . LEU A 1 247 ? -33.925 -1.663 17.709 1.00 91.56 247 LEU A C 1
ATOM 1950 O O . LEU A 1 247 ? -34.285 -0.978 16.751 1.00 91.56 247 LEU A O 1
ATOM 1954 N N . SER A 1 248 ? -33.955 -1.217 18.961 1.00 89.56 248 SER A N 1
ATOM 1955 C CA . SER A 1 248 ? -34.340 0.140 19.361 1.00 89.56 248 SER A CA 1
ATOM 1956 C C . SER A 1 248 ? -33.387 0.668 20.430 1.00 89.56 248 SER A C 1
ATOM 1958 O O . SER A 1 248 ? -32.820 -0.112 21.188 1.00 89.56 248 SER A O 1
ATOM 1960 N N . GLY A 1 249 ? -33.203 1.985 20.508 1.00 92.06 249 GLY A N 1
ATOM 1961 C CA . GLY A 1 249 ? -32.390 2.636 21.535 1.00 92.06 249 GLY A CA 1
ATOM 1962 C C . GLY A 1 249 ? -31.279 3.501 20.952 1.00 92.06 249 GLY A C 1
ATOM 1963 O O . GLY A 1 249 ? -31.401 4.037 19.852 1.00 92.06 249 GLY A O 1
ATOM 1964 N N . THR A 1 250 ? -30.197 3.662 21.713 1.00 92.31 250 THR A N 1
ATOM 1965 C CA . THR A 1 250 ? -29.103 4.578 21.367 1.00 92.31 250 THR A CA 1
ATOM 1966 C C . THR A 1 250 ? -27.752 3.887 21.495 1.00 92.31 250 THR A C 1
ATOM 1968 O O . THR A 1 250 ? -27.496 3.186 22.474 1.00 92.31 250 THR A O 1
ATOM 1971 N N . LEU A 1 251 ? -26.882 4.122 20.514 1.00 91.25 251 LEU A N 1
ATOM 1972 C CA . LEU A 1 251 ? -25.469 3.758 20.524 1.00 91.25 251 LEU A CA 1
ATOM 1973 C C . LEU A 1 251 ? -24.653 5.050 20.461 1.00 91.25 251 LEU A C 1
ATOM 1975 O O . LEU A 1 251 ? -24.845 5.849 19.547 1.00 91.25 251 LEU A O 1
ATOM 1979 N N . THR A 1 252 ? -23.757 5.260 21.418 1.00 92.19 252 THR A N 1
ATOM 1980 C CA . THR A 1 252 ? -22.870 6.430 21.465 1.00 92.19 252 THR A CA 1
ATOM 1981 C C . THR A 1 252 ? -21.417 5.980 21.455 1.00 92.19 252 THR A C 1
ATOM 1983 O O . THR A 1 252 ? -21.071 5.032 22.159 1.00 92.19 252 THR A O 1
ATOM 1986 N N . HIS A 1 253 ? -20.562 6.664 20.696 1.00 91.62 253 HIS A N 1
ATOM 1987 C CA . HIS A 1 253 ? -19.121 6.408 20.662 1.00 91.62 253 HIS A CA 1
ATOM 1988 C C . HIS A 1 253 ? -18.327 7.646 21.088 1.00 91.62 253 HIS A C 1
ATOM 1990 O O . HIS A 1 253 ? -18.784 8.771 20.909 1.00 91.62 253 HIS A O 1
ATOM 1996 N N . GLN A 1 254 ? -17.118 7.425 21.601 1.00 91.06 254 GLN A N 1
ATOM 1997 C CA . GLN A 1 254 ? -16.153 8.466 21.982 1.00 91.06 254 GLN A CA 1
ATOM 1998 C C . GLN A 1 254 ? -14.924 8.484 21.059 1.00 91.06 254 GLN A C 1
ATOM 2000 O O . GLN A 1 254 ? -13.841 8.934 21.435 1.00 91.06 254 GLN A O 1
ATOM 2005 N N . PHE A 1 255 ? -15.068 7.940 19.848 1.00 90.19 255 PHE A N 1
ATOM 2006 C CA . PHE A 1 255 ? -13.991 7.966 18.865 1.00 90.19 255 PHE A CA 1
ATOM 2007 C C . PHE A 1 255 ? -13.596 9.391 18.473 1.00 90.19 255 PHE A C 1
ATOM 2009 O O . PHE A 1 255 ? -14.438 10.280 18.397 1.00 90.19 255 PHE A O 1
ATOM 2016 N N . SER A 1 256 ? -12.324 9.580 18.125 1.00 88.00 256 SER A N 1
ATOM 2017 C CA . SER A 1 256 ? -11.757 10.867 17.697 1.00 88.00 256 SER A CA 1
ATOM 2018 C C . SER A 1 256 ? -12.331 11.417 16.383 1.00 88.00 256 SER A C 1
ATOM 2020 O O . SER A 1 256 ? -11.922 12.479 15.920 1.00 88.00 256 SER A O 1
ATOM 2022 N N . SER A 1 257 ? -13.184 10.665 15.688 1.00 87.31 257 SER A N 1
ATOM 2023 C CA . SER A 1 257 ? -13.711 11.020 14.369 1.00 87.31 257 SER A CA 1
ATOM 2024 C C . SER A 1 257 ? -15.113 10.440 14.167 1.00 87.31 257 SER A C 1
ATOM 2026 O O . SER A 1 257 ? -15.435 9.408 14.761 1.00 87.31 257 SER A O 1
ATOM 2028 N N . PRO A 1 258 ? -15.953 11.078 13.330 1.00 89.62 258 PRO A N 1
ATOM 2029 C CA . PRO A 1 258 ? -17.289 10.576 13.038 1.00 89.62 258 PRO A CA 1
ATOM 2030 C C . PRO A 1 258 ? -17.227 9.257 12.261 1.00 89.62 258 PRO A C 1
ATOM 2032 O O . PRO A 1 258 ? -16.394 9.087 11.366 1.00 89.62 258 PRO A O 1
ATOM 2035 N N . LEU A 1 259 ? -18.144 8.343 12.578 1.00 89.06 259 LEU A N 1
ATOM 2036 C CA . LEU A 1 259 ? -18.318 7.098 11.834 1.00 89.06 259 LEU A CA 1
ATOM 2037 C C . LEU A 1 259 ? -18.950 7.382 10.466 1.00 89.06 259 LEU A C 1
ATOM 2039 O O . LEU A 1 259 ? -20.012 7.998 10.377 1.00 89.06 259 LEU A O 1
ATOM 2043 N N . LYS A 1 260 ? -18.307 6.902 9.401 1.00 90.56 260 LYS A N 1
ATOM 2044 C CA . LYS A 1 260 ? -18.809 6.949 8.020 1.00 90.56 260 LYS A CA 1
ATOM 2045 C C . LYS A 1 260 ? -19.113 5.536 7.541 1.00 90.56 260 LYS A C 1
ATOM 2047 O O . LYS A 1 260 ? -18.476 4.598 8.014 1.00 90.56 260 LYS A O 1
ATOM 2052 N N . ASP A 1 261 ? -20.080 5.407 6.632 1.00 90.06 261 ASP A N 1
ATOM 2053 C CA . ASP A 1 261 ? -20.464 4.134 6.000 1.00 90.06 261 ASP A CA 1
ATOM 2054 C C . ASP A 1 261 ? -20.700 2.998 7.008 1.00 90.06 261 ASP A C 1
ATOM 2056 O O . ASP A 1 261 ? -20.348 1.838 6.784 1.00 90.06 261 ASP A O 1
ATOM 2060 N N . TRP A 1 262 ? -21.263 3.348 8.167 1.00 90.62 262 TRP A N 1
ATOM 2061 C CA . TRP A 1 262 ? -21.464 2.398 9.246 1.00 90.62 262 TRP A CA 1
ATOM 2062 C C . TRP A 1 262 ? -22.623 1.457 8.934 1.00 90.62 262 TRP A C 1
ATOM 2064 O O . TRP A 1 262 ? -23.575 1.791 8.231 1.00 90.62 262 TRP A O 1
ATOM 2074 N N . VAL A 1 263 ? -22.540 0.263 9.504 1.00 93.12 263 VAL A N 1
ATOM 2075 C CA . VAL A 1 263 ? -23.562 -0.768 9.396 1.00 93.12 263 VAL A CA 1
ATOM 2076 C C . VAL A 1 263 ? -23.772 -1.351 10.782 1.00 93.12 263 VAL A C 1
ATOM 2078 O O . VAL A 1 263 ? -22.806 -1.616 11.495 1.00 93.12 263 VAL A O 1
ATOM 2081 N N . LEU A 1 264 ? -25.028 -1.565 11.166 1.00 92.12 264 LEU A N 1
ATOM 2082 C CA . LEU A 1 264 ? -25.369 -2.230 12.418 1.00 92.12 264 LEU A CA 1
ATOM 2083 C C . LEU A 1 264 ? -26.064 -3.554 12.114 1.00 92.12 264 LEU A C 1
ATOM 2085 O O . LEU A 1 264 ? -27.138 -3.576 11.518 1.00 92.12 264 LEU A O 1
ATOM 2089 N N . ALA A 1 265 ? -25.450 -4.662 12.517 1.00 92.19 265 ALA A N 1
ATOM 2090 C CA . ALA A 1 265 ? -26.005 -5.998 12.337 1.00 92.19 265 ALA A CA 1
ATOM 2091 C C . ALA A 1 265 ? -26.577 -6.522 13.661 1.00 92.19 265 ALA A C 1
ATOM 2093 O O . ALA A 1 265 ? -25.912 -6.466 14.694 1.00 92.19 265 ALA A O 1
ATOM 2094 N N . TYR A 1 266 ? -27.806 -7.039 13.630 1.00 91.75 266 TYR A N 1
ATOM 2095 C CA . TYR A 1 266 ? -28.449 -7.676 14.780 1.00 91.75 266 TYR A CA 1
ATOM 2096 C C . TYR A 1 266 ? -29.350 -8.827 14.325 1.00 91.75 266 TYR A C 1
ATOM 2098 O O . TYR A 1 266 ? -30.301 -8.625 13.566 1.00 91.75 266 TYR A O 1
ATOM 2106 N N . GLY A 1 267 ? -29.057 -10.044 14.793 1.00 88.38 267 GLY A N 1
ATOM 2107 C CA . GLY A 1 267 ? -29.787 -11.247 14.391 1.00 88.38 267 GLY A CA 1
ATOM 2108 C C . GLY A 1 267 ? -29.755 -11.450 12.873 1.00 88.38 267 GLY A C 1
ATOM 2109 O O . GLY A 1 267 ? -28.687 -11.581 12.285 1.00 88.38 267 GLY A O 1
ATOM 2110 N N . ASN A 1 268 ? -30.930 -11.458 12.237 1.00 89.38 268 ASN A N 1
ATOM 2111 C CA . ASN A 1 268 ? -31.080 -11.604 10.784 1.00 89.38 268 ASN A CA 1
ATOM 2112 C C . ASN A 1 268 ? -31.273 -10.269 10.036 1.00 89.38 268 ASN A C 1
ATOM 2114 O O . ASN A 1 268 ? -31.669 -10.282 8.870 1.00 89.38 268 ASN A O 1
ATOM 2118 N N . ARG A 1 269 ? -31.036 -9.124 10.691 1.00 90.62 269 ARG A N 1
ATOM 2119 C CA . ARG A 1 269 ? -31.238 -7.790 10.111 1.00 90.62 269 ARG A CA 1
ATOM 2120 C C . ARG A 1 269 ? -29.958 -6.974 10.090 1.00 90.62 269 ARG A C 1
ATOM 2122 O O . ARG A 1 269 ? -29.107 -7.074 10.973 1.00 90.62 269 ARG A O 1
ATOM 2129 N N . VAL A 1 270 ? -29.889 -6.109 9.088 1.00 91.88 270 VAL A N 1
ATOM 2130 C CA . VAL A 1 270 ? -28.839 -5.113 8.915 1.00 91.88 270 VAL A CA 1
ATOM 2131 C C . VAL A 1 270 ? -29.502 -3.744 8.813 1.00 91.88 270 VAL A C 1
ATOM 2133 O O . VAL A 1 270 ? -30.404 -3.552 8.000 1.00 91.88 270 VAL A O 1
ATOM 2136 N N . TYR A 1 271 ? -29.068 -2.809 9.650 1.00 90.50 271 TYR A N 1
ATOM 2137 C CA . TYR A 1 271 ? -29.506 -1.419 9.653 1.00 90.50 271 TYR A CA 1
ATOM 2138 C C . TYR A 1 271 ? -28.433 -0.570 8.983 1.00 90.50 271 TYR A C 1
ATOM 2140 O O . TYR A 1 271 ? -27.249 -0.665 9.320 1.00 90.50 271 TYR A O 1
ATOM 2148 N N . LEU A 1 272 ? -28.870 0.254 8.037 1.00 90.38 272 LEU A N 1
ATOM 2149 C CA . LEU A 1 272 ? -28.033 1.203 7.317 1.00 90.38 272 LEU A CA 1
ATOM 2150 C C . LEU A 1 272 ? -28.416 2.625 7.740 1.00 90.38 272 LEU A C 1
ATOM 2152 O O . LEU A 1 272 ? -29.593 2.864 8.036 1.00 90.38 272 LEU A O 1
ATOM 2156 N N . PRO A 1 273 ? -27.464 3.571 7.763 1.00 86.31 273 PRO A N 1
ATOM 2157 C CA . PRO A 1 273 ? -27.781 4.974 7.960 1.00 86.31 273 PRO A CA 1
ATOM 2158 C C . PRO A 1 273 ? -28.774 5.433 6.895 1.00 86.31 273 PRO A C 1
ATOM 2160 O O . PRO A 1 273 ? -28.607 5.154 5.707 1.00 86.31 273 PRO A O 1
ATOM 2163 N N . VAL A 1 274 ? -29.789 6.183 7.318 1.00 82.00 274 VAL A N 1
ATOM 2164 C CA . VAL A 1 274 ? -30.612 6.955 6.388 1.00 82.00 274 VAL A CA 1
ATOM 2165 C C . VAL A 1 274 ? -29.761 8.147 5.967 1.00 82.00 274 VAL A C 1
ATOM 2167 O O . VAL A 1 274 ? -29.695 9.158 6.660 1.00 82.00 274 VAL A O 1
ATOM 2170 N N . ILE A 1 275 ? -29.014 7.980 4.881 1.00 73.31 275 ILE A N 1
ATOM 2171 C CA . ILE A 1 275 ? -28.241 9.063 4.282 1.00 73.31 275 ILE A CA 1
ATOM 2172 C C . ILE A 1 275 ? -29.266 9.996 3.630 1.00 73.31 275 ILE A C 1
ATOM 2174 O O . ILE A 1 275 ? -29.875 9.621 2.629 1.00 73.31 275 ILE A O 1
ATOM 2178 N N . ASN A 1 276 ? -29.488 11.187 4.192 1.00 52.91 276 ASN A N 1
ATOM 2179 C CA . ASN A 1 276 ? -30.074 12.263 3.396 1.00 52.91 276 ASN A CA 1
ATOM 2180 C C . ASN A 1 276 ? -29.021 12.648 2.347 1.00 52.91 276 ASN A C 1
ATOM 2182 O O . ASN A 1 276 ? -27.894 12.956 2.742 1.00 52.91 276 ASN A O 1
ATOM 2186 N N . PRO A 1 277 ? -29.331 12.582 1.042 1.00 47.59 277 PRO A N 1
ATOM 2187 C CA . PRO A 1 277 ? -28.423 13.083 0.027 1.00 47.59 277 PRO A CA 1
ATOM 2188 C C . PRO A 1 277 ? -28.362 14.609 0.165 1.00 47.59 277 PRO A C 1
ATOM 2190 O O . PRO A 1 277 ? -29.334 15.291 -0.155 1.00 47.59 277 PRO A O 1
ATOM 2193 N N . GLU A 1 278 ? -27.249 15.124 0.682 1.00 36.91 278 GLU A N 1
ATOM 2194 C CA . GLU A 1 278 ? -26.788 16.481 0.363 1.00 36.91 278 GLU A CA 1
ATOM 2195 C C . GLU A 1 278 ? -25.854 16.427 -0.848 1.00 36.91 278 GLU A C 1
ATOM 2197 O O . GLU A 1 278 ? -25.015 15.493 -0.908 1.00 36.91 278 GLU A O 1
#

Secondary structure (DSSP, 8-state):
---HHHHHHHHHHH--S---SS---S--STT--S-SSS---HHHHHHHHHT--TT-----HHHHHHHHHHHHHIIIIIHHHIIIIIS--GGGHHHHHHHHHHHHHHHHHHHHHHHH-SS-EEEEEEEEEEETTTTEEEEEEEEEEEESSSEEEEEE--EE-SB--SSPPEE--EEEE--BSSSSTTBTTS--TT-SSSPP-EEPGGGSEEEEEEE-TTEEEEEEEEEEEE--SSEEE--EE-TTS-EES-EEE-BSS---S--EEETTEEE-------

Sequence (278 aa):
TNWEGLTNLGPKLATRARQPSASSQQNAVLGKRISQTGISELETQVFHSQQNFPGIQRPSHWWVMALILIYLLVIGPLDYFLVHKILKKPHITWFTFPAMVLIAVAWGGFTALQDNGSVLHSTQLNVIDYDVTAGQLRGRFYLNLYSPETRRYQVKVKSSVPAESKNPSHFPTHLSWNGLPETTFAGMYRSAEGTITGPAYQFSAQSKGIENLPILKWGTKSLLAEWTQQQTDLVTSKLTGNNLGQLSGTLTHQFSSPLKDWVLAYGNRVYLPVINPE